Protein AF-0000000070405122 (afdb_homodimer)

Secondary structure (DSSP, 8-state):
---------HHHHHHHHHHHHHHHHHT-TTSTTTTTS----HHHHHHHHHHHHHHHHHHHHHT---SSHHHHHHHHHHHHHHHHHHHHHHH-SSHHHHHHHHHHHHHHHHHHHHHHHHHHHTGGG-/---------HHHHHHHHHHHHHHHHHT-TTSTTTTTS----HHHHHHHHHHHHHHHHHHHHHT---SSHHHHHHHHHHHHHHHHHHHHHHH-SSHHHHHHHHHHHHHHHHHHHHHHHHHHHTGGG-

Radius of gyration: 17.69 Å; Cα contacts (8 Å, |Δi|>4): 313; chains: 2; bounding box: 46×42×41 Å

Organism: Crassostrea virginica (NCBI:txid6565)

Foldseek 3Di:
DLPLPDDDFPLLVVLLVVLVVLVCVCLPPPHPLNVVDDDDDDVVSSVVSSVLLSVLVSCCVPPQPDDDLVSLLVVLVVVLVVVCVVCVVVQDDDDVSVVSSVVVSVSSSVSSSSSNVSCVVCVVRD/DLPLPDDDFPLLVVLLVVLVVLVCVCLPPPHPLNVVDDDDDDVVSSVVSSVLLSVLVSCCVPPQPDDDLVSLLVVLVVVLVVVCVVCVVVQDDDPVSVVSSVVVSVSSSVSSSSSNVSCVVCVVRD

Solvent-accessible surface area (backbone atoms only — not comparable to full-atom values): 13044 Å² total; per-residue (Å²): 126,88,73,87,78,80,75,90,31,57,20,50,53,51,17,29,51,52,33,48,50,52,49,52,59,51,51,25,78,83,28,94,54,9,74,70,46,70,68,68,32,65,71,38,34,53,55,18,35,50,50,35,43,53,50,51,48,51,41,37,76,73,41,45,75,68,88,49,70,66,46,32,47,51,51,16,48,50,54,22,50,42,41,40,26,73,47,33,18,60,56,30,82,49,70,70,41,36,54,54,49,49,53,54,32,50,51,49,22,51,35,44,27,50,27,48,47,32,40,60,74,33,35,88,64,91,129,89,74,85,79,79,75,91,32,56,20,50,53,51,16,30,51,51,34,48,50,54,48,51,59,51,52,25,80,83,29,93,54,10,74,71,45,70,66,69,32,65,71,38,35,54,54,18,34,48,50,34,44,53,49,51,48,52,40,37,76,74,40,45,74,67,88,50,70,67,46,30,46,51,51,16,47,51,52,21,49,43,41,39,26,72,47,33,18,59,57,31,82,49,72,68,39,37,54,53,47,49,54,53,34,49,51,48,20,52,36,43,28,50,27,48,47,32,40,59,74,34,35,87,62,89

Sequence (252 aa):
MAELRIQFSLSMIIAGILAEVVSVFWYNNHSPWGRRSGDRYMLAAIVCDAGLVVGVKFIMDNFWSISRWEDAFVLALTLAAIYGCLEGPHMVHDSRSFSWFFFHTVHKFLVVFVIAMALVYFSYLGMAELRIQFSLSMIIAGILAEVVSVFWYNNHSPWGRRSGDRYMLAAIVCDAGLVVGVKFIMDNFWSISRWEDAFVLALTLAAIYGCLEGPHMVHDSRSFSWFFFHTVHKFLVVFVIAMALVYFSYLG

pLDDT: mean 89.61, std 12.33, range [44.16, 98.75]

Structure (mmCIF, N/CA/C/O backbone):
data_AF-0000000070405122-model_v1
#
loop_
_entity.id
_entity.type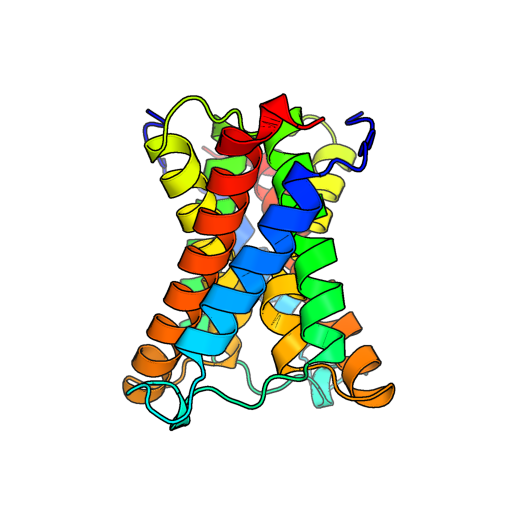
_entity.pdbx_description
1 polymer 'Uncharacterized protein LOC111121510'
#
loop_
_atom_site.group_PDB
_atom_site.id
_atom_site.type_symbol
_atom_site.label_atom_id
_atom_site.label_alt_id
_atom_site.label_comp_id
_atom_site.label_asym_id
_atom_site.label_entity_id
_atom_site.label_seq_id
_atom_site.pdbx_PDB_ins_code
_atom_site.Cartn_x
_atom_site.Cartn_y
_atom_site.Cartn_z
_atom_site.occupancy
_atom_site.B_iso_or_equiv
_atom_site.auth_seq_id
_atom_site.auth_comp_id
_atom_site.auth_asym_id
_atom_site.auth_atom_id
_atom_site.pdbx_PDB_model_num
ATOM 1 N N . MET A 1 1 ? -5.742 21.656 -2.738 1 44.56 1 MET A N 1
ATOM 2 C CA . MET A 1 1 ? -5.211 20.641 -3.643 1 44.56 1 MET A CA 1
ATOM 3 C C . MET A 1 1 ? -3.721 20.422 -3.396 1 44.56 1 MET A C 1
ATOM 5 O O . MET A 1 1 ? -2.98 21.375 -3.15 1 44.56 1 MET A O 1
ATOM 9 N N . ALA A 1 2 ? -3.408 19.219 -2.984 1 52.72 2 ALA A N 1
ATOM 10 C CA . ALA A 1 2 ? -1.999 18.938 -2.727 1 52.72 2 ALA A CA 1
ATOM 11 C C . ALA A 1 2 ? -1.156 19.172 -3.979 1 52.72 2 ALA A C 1
ATOM 13 O O . ALA A 1 2 ? -1.506 18.703 -5.062 1 52.72 2 ALA A O 1
ATOM 14 N N . GLU A 1 3 ? -0.527 20.297 -4.09 1 54.81 3 GLU A N 1
ATOM 15 C CA . GLU A 1 3 ? 0.394 20.547 -5.195 1 54.81 3 GLU A CA 1
ATOM 16 C C . GLU A 1 3 ? 1.561 19.562 -5.176 1 54.81 3 GLU A C 1
ATOM 18 O O . GLU A 1 3 ? 2.154 19.312 -4.125 1 54.81 3 GLU A O 1
ATOM 23 N N . LEU A 1 4 ? 1.554 18.609 -6.129 1 57.91 4 LEU A N 1
ATOM 24 C CA . LEU A 1 4 ? 2.668 17.688 -6.312 1 57.91 4 LEU A CA 1
ATOM 25 C C . LEU A 1 4 ? 3.957 18.453 -6.617 1 57.91 4 LEU A C 1
ATOM 27 O O . LEU A 1 4 ? 4.309 18.641 -7.781 1 57.91 4 LEU A O 1
ATOM 31 N N . ARG A 1 5 ? 4.477 19.297 -5.785 1 62.19 5 ARG A N 1
ATOM 32 C CA . ARG A 1 5 ? 5.789 19.906 -5.98 1 62.19 5 ARG A CA 1
ATOM 33 C C . ARG A 1 5 ? 6.898 18.984 -5.469 1 62.19 5 ARG A C 1
ATOM 35 O O . ARG A 1 5 ? 7.25 19.031 -4.289 1 62.19 5 ARG A O 1
ATOM 42 N N . ILE A 1 6 ? 7.168 17.938 -6.348 1 65.06 6 ILE A N 1
ATOM 43 C CA . ILE A 1 6 ? 8.25 17.047 -5.957 1 65.06 6 ILE A CA 1
ATOM 44 C C . ILE A 1 6 ? 9.586 17.594 -6.461 1 65.06 6 ILE A C 1
ATOM 46 O O . ILE A 1 6 ? 9.805 17.703 -7.668 1 65.06 6 ILE A O 1
ATOM 50 N N . GLN A 1 7 ? 10.297 18.188 -5.57 1 74.94 7 GLN A N 1
ATOM 51 C CA . GLN A 1 7 ? 11.664 18.594 -5.887 1 74.94 7 GLN A CA 1
ATOM 52 C C . GLN A 1 7 ? 12.641 17.438 -5.695 1 74.94 7 GLN A C 1
ATOM 54 O O . GLN A 1 7 ? 12.719 16.859 -4.609 1 74.94 7 GLN A O 1
ATOM 59 N N . PHE A 1 8 ? 13.211 17.047 -6.832 1 83.31 8 PHE A N 1
ATOM 60 C CA . PHE A 1 8 ? 14.211 15.984 -6.777 1 83.31 8 PHE A CA 1
ATOM 61 C C . PHE A 1 8 ? 15.438 16.438 -5.992 1 83.31 8 PHE A C 1
ATOM 63 O O . PHE A 1 8 ? 15.93 17.547 -6.18 1 83.31 8 PHE A O 1
ATOM 70 N N . SER A 1 9 ? 15.695 15.703 -4.934 1 90.25 9 SER A N 1
ATOM 71 C CA . SER A 1 9 ? 16.812 16.016 -4.055 1 90.25 9 SER A CA 1
ATOM 72 C C . SER A 1 9 ? 17.75 14.82 -3.902 1 90.25 9 SER A C 1
ATOM 74 O O . SER A 1 9 ? 17.391 13.695 -4.254 1 90.25 9 SER A O 1
ATOM 76 N N . LEU A 1 10 ? 18.906 15.07 -3.492 1 92.88 10 LEU A N 1
ATOM 77 C CA . LEU A 1 10 ? 19.891 14.023 -3.232 1 92.88 10 LEU A CA 1
ATOM 78 C C . LEU A 1 10 ? 19.359 13.039 -2.186 1 92.88 10 LEU A C 1
ATOM 80 O O . LEU A 1 10 ? 19.672 11.844 -2.242 1 92.88 10 LEU A O 1
ATOM 84 N N . SER A 1 11 ? 18.562 13.547 -1.265 1 94.5 11 SER A N 1
ATOM 85 C CA . SER A 1 11 ? 17.984 12.68 -0.243 1 94.5 11 SER A CA 1
ATOM 86 C C . SER A 1 11 ? 17.109 11.602 -0.866 1 94.5 11 SER A C 1
ATOM 88 O O . SER A 1 11 ? 17.078 10.461 -0.389 1 94.5 11 SER A O 1
ATOM 90 N N . MET A 1 12 ? 16.5 11.93 -1.945 1 96.31 12 MET A N 1
ATOM 91 C CA . MET A 1 12 ? 15.633 10.969 -2.627 1 96.31 12 MET A CA 1
ATOM 92 C C . MET A 1 12 ? 16.453 9.875 -3.295 1 96.31 12 MET A C 1
ATOM 94 O O . MET A 1 12 ? 16.062 8.703 -3.277 1 96.31 12 MET A O 1
ATOM 98 N N . ILE A 1 13 ? 17.562 10.266 -3.857 1 96.38 13 ILE A N 1
ATOM 99 C CA . ILE A 1 13 ? 18.453 9.297 -4.492 1 96.38 13 ILE A CA 1
ATOM 100 C C . ILE A 1 13 ? 19 8.328 -3.443 1 96.38 13 ILE A C 1
ATOM 102 O O . ILE A 1 13 ? 18.969 7.113 -3.633 1 96.38 13 ILE A O 1
ATOM 106 N N . ILE A 1 14 ? 19.422 8.867 -2.359 1 97.31 14 ILE A N 1
ATOM 107 C CA . ILE A 1 14 ? 19.969 8.047 -1.28 1 97.31 14 ILE A CA 1
ATOM 108 C C . ILE A 1 14 ? 18.891 7.098 -0.757 1 97.31 14 ILE A C 1
ATOM 110 O O . ILE A 1 14 ? 19.156 5.918 -0.529 1 97.31 14 ILE A O 1
ATOM 114 N N . ALA A 1 15 ? 17.719 7.637 -0.581 1 97.94 15 ALA A N 1
ATOM 115 C CA . ALA A 1 15 ? 16.609 6.809 -0.116 1 97.94 15 ALA A CA 1
ATOM 116 C C . ALA A 1 15 ? 16.375 5.629 -1.057 1 97.94 15 ALA A C 1
ATOM 118 O O . ALA A 1 15 ? 16.172 4.5 -0.607 1 97.94 15 ALA A O 1
ATOM 119 N N . GLY A 1 16 ? 16.391 5.902 -2.357 1 97.62 16 GLY A N 1
ATOM 120 C CA . GLY A 1 16 ? 16.203 4.84 -3.332 1 97.62 16 GLY A CA 1
ATOM 121 C C . GLY A 1 16 ? 17.312 3.793 -3.279 1 97.62 16 GLY A C 1
ATOM 122 O O . GLY A 1 16 ? 17.031 2.594 -3.367 1 97.62 16 GLY A O 1
ATOM 123 N N . ILE A 1 17 ? 18.516 4.215 -3.129 1 97.38 17 ILE A N 1
ATOM 124 C CA . ILE A 1 17 ? 19.656 3.309 -3.045 1 97.38 17 ILE A CA 1
ATOM 125 C C . ILE A 1 17 ? 19.531 2.438 -1.796 1 97.38 17 ILE A C 1
ATOM 127 O O . ILE A 1 17 ? 19.703 1.219 -1.862 1 97.38 17 ILE A O 1
ATOM 131 N N . LEU A 1 18 ? 19.25 3.027 -0.665 1 97.88 18 LEU A N 1
ATOM 132 C CA . LEU A 1 18 ? 19.125 2.279 0.583 1 97.88 18 LEU A CA 1
ATOM 133 C C . LEU A 1 18 ? 17.984 1.272 0.506 1 97.88 18 LEU A C 1
ATOM 135 O O . LEU A 1 18 ? 18.094 0.165 1.037 1 97.88 18 LEU A O 1
ATOM 139 N N . ALA A 1 19 ? 16.875 1.717 -0.123 1 97.56 19 ALA A N 1
ATOM 140 C CA . ALA A 1 19 ? 15.773 0.784 -0.324 1 97.56 19 ALA A CA 1
ATOM 141 C C . ALA A 1 19 ? 16.234 -0.454 -1.089 1 97.56 19 ALA A C 1
ATOM 143 O O . ALA A 1 19 ? 15.875 -1.58 -0.728 1 97.56 19 ALA A O 1
ATOM 144 N N . GLU A 1 20 ? 17.016 -0.251 -2.096 1 96.12 20 GLU A N 1
ATOM 145 C CA . GLU A 1 20 ? 17.516 -1.367 -2.898 1 96.12 20 GLU A CA 1
ATOM 146 C C . GLU A 1 20 ? 18.5 -2.225 -2.105 1 96.12 20 GLU A C 1
ATOM 148 O O . GLU A 1 20 ? 18.484 -3.451 -2.223 1 96.12 20 GLU A O 1
ATOM 153 N N . VAL A 1 21 ? 19.312 -1.597 -1.366 1 94.56 21 VAL A N 1
ATOM 154 C CA . VAL A 1 21 ? 20.266 -2.326 -0.532 1 94.56 21 VAL A CA 1
ATOM 155 C C . VAL A 1 21 ? 19.5 -3.248 0.423 1 94.56 21 VAL A C 1
ATOM 157 O O . VAL A 1 21 ? 19.844 -4.426 0.562 1 94.56 21 VAL A O 1
ATOM 160 N N . VAL A 1 22 ? 18.453 -2.713 1.113 1 94.38 22 VAL A N 1
ATOM 161 C CA . VAL A 1 22 ? 17.641 -3.52 2.012 1 94.38 22 VAL A CA 1
ATOM 162 C C . VAL A 1 22 ? 17.078 -4.719 1.257 1 94.38 22 VAL A C 1
ATOM 164 O O . VAL A 1 22 ? 17.094 -5.848 1.76 1 94.38 22 VAL A O 1
ATOM 167 N N . SER A 1 23 ? 16.594 -4.523 0.027 1 93.5 23 SER A N 1
ATOM 168 C CA . SER A 1 23 ? 15.969 -5.578 -0.759 1 93.5 23 SER A CA 1
ATOM 169 C C . SER A 1 23 ? 16.984 -6.621 -1.202 1 93.5 23 SER A C 1
ATOM 171 O O . SER A 1 23 ? 16.703 -7.82 -1.184 1 93.5 23 SER A O 1
ATOM 173 N N . VAL A 1 24 ? 18.156 -6.176 -1.577 1 89.38 24 VAL A N 1
ATOM 174 C CA . VAL A 1 24 ? 19.203 -7.094 -2.002 1 89.38 24 VAL A CA 1
ATOM 175 C C . VAL A 1 24 ? 19.625 -7.977 -0.829 1 89.38 24 VAL A C 1
ATOM 177 O O . VAL A 1 24 ? 19.797 -9.188 -0.982 1 89.38 24 VAL A O 1
ATOM 180 N N . PHE A 1 25 ? 19.703 -7.379 0.306 1 89.12 25 PHE A N 1
ATOM 181 C CA . PHE A 1 25 ? 20.078 -8.156 1.478 1 89.12 25 PHE A CA 1
ATOM 182 C C . PHE A 1 25 ? 18.969 -9.117 1.882 1 89.12 25 PHE A C 1
ATOM 184 O O . PHE A 1 25 ? 19.234 -10.234 2.32 1 89.12 25 PHE A O 1
ATOM 191 N N . TRP A 1 26 ? 17.766 -8.656 1.716 1 88.75 26 TRP A N 1
ATOM 192 C CA . TRP A 1 26 ? 16.625 -9.477 2.104 1 88.75 26 TRP A CA 1
ATOM 193 C C . TRP A 1 26 ? 16.484 -10.695 1.196 1 88.75 26 TRP A C 1
ATOM 195 O O . TRP A 1 26 ? 16.234 -11.805 1.67 1 88.75 26 TRP A O 1
ATOM 205 N N . TYR A 1 27 ? 16.672 -10.531 -0.075 1 84.88 27 TYR A N 1
ATOM 206 C CA . TYR A 1 27 ? 16.406 -11.586 -1.047 1 84.88 27 TYR A CA 1
ATOM 207 C C . TYR A 1 27 ? 17.688 -12.281 -1.469 1 84.88 27 TYR A C 1
ATOM 209 O O . TYR A 1 27 ? 17.703 -13.039 -2.441 1 84.88 27 TYR A O 1
ATOM 217 N N . ASN A 1 28 ? 18.641 -12.109 -0.723 1 80.12 28 ASN A N 1
ATOM 218 C CA . ASN A 1 28 ? 19.891 -12.789 -1.013 1 80.12 28 ASN A CA 1
ATOM 219 C C . ASN A 1 28 ? 19.797 -14.281 -0.715 1 80.12 28 ASN A C 1
ATOM 221 O O . ASN A 1 28 ? 19.031 -14.703 0.15 1 80.12 28 ASN A O 1
ATOM 225 N N . ASN A 1 29 ? 20.438 -15.023 -1.531 1 73.88 29 ASN A N 1
ATOM 226 C CA . ASN A 1 29 ? 20.406 -16.484 -1.451 1 73.88 29 ASN A CA 1
ATOM 227 C C . ASN A 1 29 ? 20.859 -16.969 -0.077 1 73.88 29 ASN A C 1
ATOM 229 O O . ASN A 1 29 ? 20.562 -18.109 0.304 1 73.88 29 ASN A O 1
ATOM 233 N N . HIS A 1 30 ? 21.469 -16.234 0.58 1 71.88 30 HIS A N 1
ATOM 234 C CA . HIS A 1 30 ? 21.984 -16.672 1.87 1 71.88 30 HIS A CA 1
ATOM 235 C C . HIS A 1 30 ? 21.031 -16.297 3.002 1 71.88 30 HIS A C 1
ATOM 237 O O . HIS A 1 30 ? 21.234 -16.703 4.148 1 71.88 30 HIS A O 1
ATOM 243 N N . SER A 1 31 ? 20.047 -15.648 2.566 1 67.31 31 SER A N 1
ATOM 244 C CA . SER A 1 31 ? 19.078 -15.297 3.604 1 67.31 31 SER A CA 1
ATOM 245 C C . SER A 1 31 ? 18.078 -16.422 3.836 1 67.31 31 SER A C 1
ATOM 247 O O . SER A 1 31 ? 17.719 -17.141 2.902 1 67.31 31 SER A O 1
ATOM 249 N N . PRO A 1 32 ? 17.766 -16.641 5.086 1 66.12 32 PRO A N 1
ATOM 250 C CA . PRO A 1 32 ? 16.812 -17.719 5.371 1 66.12 32 PRO A CA 1
ATOM 251 C C . PRO A 1 32 ? 15.5 -17.562 4.598 1 66.12 32 PRO A C 1
ATOM 253 O O . PRO A 1 32 ? 14.789 -18.547 4.371 1 66.12 32 PRO A O 1
ATOM 256 N N . TRP A 1 33 ? 15.211 -16.359 4.223 1 62.09 33 TRP A N 1
ATOM 257 C CA . TRP A 1 33 ? 13.938 -16.094 3.549 1 62.09 33 TRP A CA 1
ATOM 258 C C . TRP A 1 33 ? 14.148 -15.922 2.047 1 62.09 33 TRP A C 1
ATOM 260 O O . TRP A 1 33 ? 13.18 -15.852 1.284 1 62.09 33 TRP A O 1
ATOM 270 N N . GLY A 1 34 ? 15.438 -15.719 1.68 1 57.91 34 GLY A N 1
ATOM 271 C CA . GLY A 1 34 ? 15.781 -15.375 0.308 1 57.91 34 GLY A CA 1
ATOM 272 C C . GLY A 1 34 ? 15.289 -16.391 -0.702 1 57.91 34 GLY A C 1
ATOM 273 O O . GLY A 1 34 ? 14.852 -16.031 -1.794 1 57.91 34 GLY A O 1
ATOM 274 N N . ARG A 1 35 ? 15.414 -17.547 -0.303 1 56.91 35 ARG A N 1
ATOM 275 C CA . ARG A 1 35 ? 15.086 -18.594 -1.256 1 56.91 35 ARG A CA 1
ATOM 276 C C . ARG A 1 35 ? 13.578 -18.688 -1.477 1 56.91 35 ARG A C 1
ATOM 278 O O . ARG A 1 35 ? 13.125 -19.266 -2.471 1 56.91 35 ARG A O 1
ATOM 285 N N .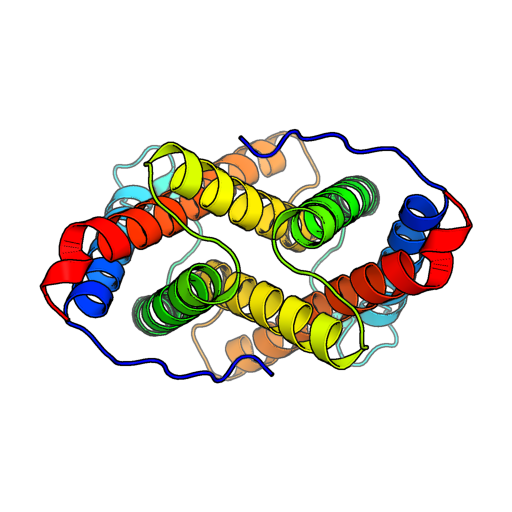 ARG A 1 36 ? 13.023 -18.109 -0.54 1 55.94 36 ARG A N 1
ATOM 286 C CA . ARG A 1 36 ? 11.578 -18.297 -0.588 1 55.94 36 ARG A CA 1
ATOM 287 C C . ARG A 1 36 ? 10.891 -17.078 -1.194 1 55.94 36 ARG A C 1
ATOM 289 O O . ARG A 1 36 ? 9.695 -17.141 -1.518 1 55.94 36 ARG A O 1
ATOM 296 N N . SER A 1 37 ? 11.805 -16.094 -1.198 1 57.97 37 SER A N 1
ATOM 297 C CA . SER A 1 37 ? 11.211 -14.867 -1.732 1 57.97 37 SER A CA 1
ATOM 298 C C . SER A 1 37 ? 11.266 -14.852 -3.256 1 57.97 37 SER A C 1
ATOM 300 O O . SER A 1 37 ? 12.172 -15.422 -3.861 1 57.97 37 SER A O 1
ATOM 302 N N . GLY A 1 38 ? 10.148 -14.984 -3.857 1 62.81 38 GLY A N 1
ATOM 303 C CA . GLY A 1 38 ? 9.875 -14.945 -5.285 1 62.81 38 GLY A CA 1
ATOM 304 C C . GLY A 1 38 ? 10.906 -14.148 -6.066 1 62.81 38 GLY A C 1
ATOM 305 O O . GLY A 1 38 ? 11.844 -13.602 -5.488 1 62.81 38 GLY A O 1
ATOM 306 N N . ASP A 1 39 ? 10.867 -14.188 -7.328 1 78.38 39 ASP A N 1
ATOM 307 C CA . ASP A 1 39 ? 11.742 -13.469 -8.258 1 78.38 39 ASP A CA 1
ATOM 308 C C . ASP A 1 39 ? 11.539 -11.961 -8.148 1 78.38 39 ASP A C 1
ATOM 310 O O . ASP A 1 39 ? 10.445 -11.5 -7.828 1 78.38 39 ASP A O 1
ATOM 314 N N . ARG A 1 40 ? 12.609 -11.312 -8.062 1 85.88 40 ARG A N 1
ATOM 315 C CA . ARG A 1 40 ? 12.625 -9.852 -8.117 1 85.88 40 ARG A CA 1
ATOM 316 C C . ARG A 1 40 ? 13.375 -9.352 -9.344 1 85.88 40 ARG A C 1
ATOM 318 O O . ARG A 1 40 ? 14.562 -9.633 -9.508 1 85.88 40 ARG A O 1
ATOM 325 N N . TYR A 1 41 ? 12.75 -8.555 -10.148 1 89.5 41 TYR A N 1
ATOM 326 C CA . TYR A 1 41 ? 13.328 -8.07 -11.391 1 89.5 41 TYR A CA 1
ATOM 327 C C . TYR A 1 41 ? 13.992 -6.711 -11.195 1 89.5 41 TYR A C 1
ATOM 329 O O . TYR A 1 41 ? 13.328 -5.742 -10.812 1 89.5 41 TYR A O 1
ATOM 337 N N . MET A 1 42 ? 15.164 -6.641 -11.57 1 89.75 42 MET A N 1
ATOM 338 C CA . MET A 1 42 ? 16.016 -5.523 -11.18 1 89.75 42 MET A CA 1
ATOM 339 C C . MET A 1 42 ? 15.508 -4.215 -11.781 1 89.75 42 MET A C 1
ATOM 341 O O . MET A 1 42 ? 15.414 -3.203 -11.078 1 89.75 42 MET A O 1
ATOM 345 N N . LEU A 1 43 ? 15.195 -4.148 -13.047 1 91.81 43 LEU A N 1
ATOM 346 C CA . LEU A 1 43 ? 14.734 -2.914 -13.672 1 91.81 43 LEU A CA 1
ATOM 347 C C . LEU A 1 43 ? 13.43 -2.438 -13.047 1 91.81 43 LEU A C 1
ATOM 349 O O . LEU A 1 43 ? 13.281 -1.253 -12.742 1 91.81 43 LEU A O 1
ATOM 353 N N . ALA A 1 44 ? 12.523 -3.355 -12.875 1 94.5 44 ALA A N 1
ATOM 354 C CA . ALA A 1 44 ? 11.266 -3.02 -12.211 1 94.5 44 ALA A CA 1
ATOM 355 C C . ALA A 1 44 ? 11.508 -2.535 -10.789 1 94.5 44 ALA A C 1
ATOM 357 O O . ALA A 1 44 ? 10.844 -1.613 -10.312 1 94.5 44 ALA A O 1
ATOM 358 N N . ALA A 1 45 ? 12.469 -3.109 -10.133 1 95.62 45 ALA A N 1
ATOM 359 C CA . ALA A 1 45 ? 12.789 -2.738 -8.758 1 95.62 45 ALA A CA 1
ATOM 360 C C . ALA A 1 45 ? 13.281 -1.293 -8.688 1 95.62 45 ALA A C 1
ATOM 362 O O . ALA A 1 45 ? 12.836 -0.528 -7.824 1 95.62 45 ALA A O 1
ATOM 363 N N . ILE A 1 46 ? 14.094 -0.904 -9.594 1 95.12 46 ILE A N 1
ATOM 364 C CA . ILE A 1 46 ? 14.656 0.443 -9.594 1 95.12 46 ILE A CA 1
ATOM 365 C C . ILE A 1 46 ? 13.547 1.464 -9.836 1 95.12 46 ILE A C 1
ATOM 367 O O . ILE A 1 46 ? 13.445 2.461 -9.117 1 95.12 46 ILE A O 1
ATOM 371 N N . VAL A 1 47 ? 12.742 1.227 -10.797 1 96.12 47 VAL A N 1
ATOM 372 C CA . VAL A 1 47 ? 11.648 2.133 -11.133 1 96.12 47 VAL A CA 1
ATOM 373 C C . VAL A 1 47 ? 10.672 2.215 -9.969 1 96.12 47 VAL A C 1
ATOM 375 O O . VAL A 1 47 ? 10.219 3.301 -9.602 1 96.12 47 VAL A O 1
ATOM 378 N N . CYS A 1 48 ? 10.383 1.076 -9.383 1 97.69 48 CYS A N 1
ATOM 379 C CA . CYS A 1 48 ? 9.438 1.021 -8.273 1 97.69 48 CYS A CA 1
ATOM 380 C C . CYS A 1 48 ? 10.016 1.706 -7.035 1 97.69 48 CYS A C 1
ATOM 382 O O . CYS A 1 48 ? 9.281 2.369 -6.293 1 97.69 48 CYS A O 1
ATOM 384 N N . ASP A 1 49 ? 11.281 1.553 -6.793 1 97.88 49 ASP A N 1
ATOM 385 C CA . ASP A 1 49 ? 11.898 2.248 -5.672 1 97.88 49 ASP A CA 1
ATOM 386 C C . ASP A 1 49 ? 11.812 3.762 -5.848 1 97.88 49 ASP A C 1
ATOM 388 O O . ASP A 1 49 ? 11.531 4.488 -4.891 1 97.88 49 ASP A O 1
ATOM 392 N N . ALA A 1 50 ? 12.141 4.156 -7.074 1 96.88 50 ALA A N 1
ATOM 393 C CA . ALA A 1 50 ? 12.016 5.586 -7.359 1 96.88 50 ALA A CA 1
ATOM 394 C C . ALA A 1 50 ? 10.586 6.066 -7.109 1 96.88 50 ALA A C 1
ATOM 396 O O . ALA A 1 50 ? 10.383 7.102 -6.473 1 96.88 50 ALA A O 1
ATOM 397 N N . GLY A 1 51 ? 9.633 5.316 -7.66 1 97.56 51 GLY A N 1
ATOM 398 C CA . GLY A 1 51 ? 8.242 5.66 -7.43 1 97.56 51 GLY A CA 1
ATOM 399 C C . GLY A 1 51 ? 7.859 5.66 -5.961 1 97.56 51 GLY A C 1
ATOM 400 O O . GLY A 1 51 ? 7.102 6.523 -5.512 1 97.56 51 GLY A O 1
ATOM 401 N N . LEU A 1 52 ? 8.352 4.707 -5.242 1 98.38 52 LEU A N 1
ATOM 402 C CA . LEU A 1 52 ? 8.062 4.598 -3.816 1 98.38 52 LEU A CA 1
ATOM 403 C C . LEU A 1 52 ? 8.617 5.801 -3.059 1 98.38 52 LEU A C 1
ATOM 405 O O . LEU A 1 52 ? 7.941 6.352 -2.186 1 98.38 52 LEU A O 1
ATOM 409 N N . VAL A 1 53 ? 9.812 6.188 -3.354 1 98 53 VAL A N 1
ATOM 410 C CA . VAL A 1 53 ? 10.438 7.336 -2.707 1 98 53 VAL A CA 1
ATOM 411 C C . VAL A 1 53 ? 9.602 8.594 -2.963 1 98 53 VAL A C 1
ATOM 413 O O . VAL A 1 53 ? 9.336 9.367 -2.043 1 98 53 VAL A O 1
ATOM 416 N N . VAL A 1 54 ? 9.18 8.766 -4.188 1 96.81 54 VAL A N 1
ATOM 417 C CA . VAL A 1 54 ? 8.352 9.914 -4.543 1 96.81 54 VAL A CA 1
ATOM 418 C C . VAL A 1 54 ? 7.039 9.867 -3.768 1 96.81 54 VAL A C 1
ATOM 420 O O . VAL A 1 54 ? 6.586 10.883 -3.238 1 96.81 54 VAL A O 1
ATOM 423 N N . GLY A 1 55 ? 6.426 8.695 -3.76 1 97.06 55 GLY A N 1
ATOM 424 C CA . GLY A 1 55 ? 5.172 8.539 -3.039 1 97.06 55 GLY A CA 1
ATOM 425 C C . GLY A 1 55 ? 5.297 8.828 -1.556 1 97.06 55 GLY A C 1
ATOM 426 O O . GLY A 1 55 ? 4.461 9.531 -0.985 1 97.06 55 GLY A O 1
ATOM 427 N N . VAL A 1 56 ? 6.297 8.289 -0.921 1 97.25 56 VAL A N 1
ATOM 428 C CA . VAL A 1 56 ? 6.504 8.484 0.51 1 97.25 56 VAL A CA 1
ATOM 429 C C . VAL A 1 56 ? 6.805 9.961 0.793 1 97.25 56 VAL A C 1
ATOM 431 O O . VAL A 1 56 ? 6.281 10.531 1.751 1 97.25 56 VAL A O 1
ATOM 434 N N . LYS A 1 57 ? 7.594 10.547 0.019 1 95.75 57 LYS A N 1
ATOM 435 C CA . LYS A 1 57 ? 7.883 11.969 0.201 1 95.75 57 L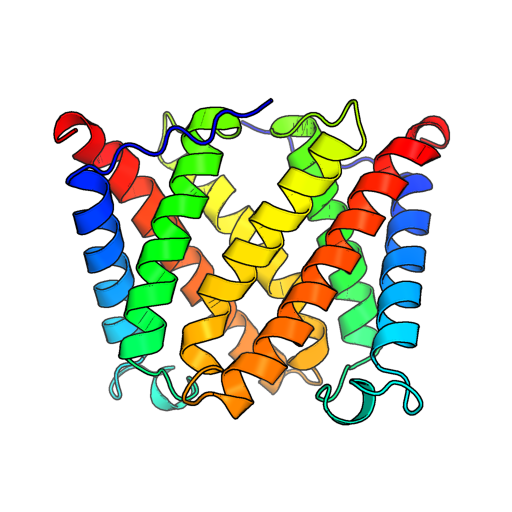YS A CA 1
ATOM 436 C C . LYS A 1 57 ? 6.617 12.812 0.062 1 95.75 57 LYS A C 1
ATOM 438 O O . LYS A 1 57 ? 6.41 13.758 0.825 1 95.75 57 LYS A O 1
ATOM 443 N N . PHE A 1 58 ? 5.863 12.492 -0.929 1 94.56 58 PHE A N 1
ATOM 444 C CA . PHE A 1 58 ? 4.598 13.188 -1.133 1 94.56 58 PHE A CA 1
ATOM 445 C C . PHE A 1 58 ? 3.732 13.117 0.119 1 94.56 58 PHE A C 1
ATOM 447 O O . PHE A 1 58 ? 3.178 14.125 0.557 1 94.56 58 PHE A O 1
ATOM 454 N N . ILE A 1 59 ? 3.639 11.914 0.697 1 95.31 59 ILE A N 1
ATOM 455 C CA . ILE A 1 59 ? 2.85 11.719 1.909 1 95.31 59 ILE A CA 1
ATOM 456 C C . ILE A 1 59 ? 3.451 12.539 3.051 1 95.31 59 ILE A C 1
ATOM 458 O O . ILE A 1 59 ? 2.732 13.234 3.77 1 95.31 59 ILE A O 1
ATOM 462 N N . MET A 1 60 ? 4.719 12.5 3.182 1 94.12 60 MET A N 1
ATOM 463 C CA . MET A 1 60 ? 5.41 13.156 4.285 1 94.12 60 MET A CA 1
ATOM 464 C C . MET A 1 60 ? 5.289 14.672 4.172 1 94.12 60 MET A C 1
ATOM 466 O O . MET A 1 60 ? 5.105 15.367 5.176 1 94.12 60 MET A O 1
ATOM 470 N N . ASP A 1 61 ? 5.344 15.219 3.057 1 92 61 ASP A N 1
ATOM 471 C CA . ASP A 1 61 ? 5.332 16.656 2.848 1 92 61 ASP A CA 1
ATOM 472 C C . ASP A 1 61 ? 3.926 17.234 3.037 1 92 61 ASP A C 1
ATOM 474 O O . ASP A 1 61 ? 3.766 18.375 3.449 1 92 61 ASP A O 1
ATOM 478 N N . ASN A 1 62 ? 2.947 16.406 2.783 1 92.25 62 ASN A N 1
ATOM 479 C CA . ASN A 1 62 ? 1.615 17 2.705 1 92.25 62 ASN A CA 1
ATOM 480 C C . ASN A 1 62 ? 0.713 16.5 3.83 1 92.25 62 ASN A C 1
ATOM 482 O O . ASN A 1 62 ? -0.206 17.203 4.254 1 92.25 62 ASN A O 1
ATOM 486 N N . PHE A 1 63 ? 0.994 15.273 4.281 1 90.62 63 PHE A N 1
ATOM 487 C CA . PHE A 1 63 ? -0.051 14.688 5.109 1 90.62 63 PHE A CA 1
ATOM 488 C C . PHE A 1 63 ? 0.533 14.125 6.398 1 90.62 63 PHE A C 1
ATOM 490 O O . PHE A 1 63 ? -0.147 14.078 7.426 1 90.62 63 PHE A O 1
ATOM 497 N N . TRP A 1 64 ? 1.732 13.594 6.324 1 92.69 64 TRP A N 1
ATOM 498 C CA . TRP A 1 64 ? 2.326 12.867 7.445 1 92.69 64 TRP A CA 1
ATOM 499 C C . TRP A 1 64 ? 3.668 13.477 7.836 1 92.69 64 TRP A C 1
ATOM 501 O O . TRP A 1 64 ? 4.715 13.055 7.34 1 92.69 64 TRP A O 1
ATOM 511 N N . SER A 1 65 ? 3.66 14.344 8.836 1 90.62 65 SER A N 1
ATOM 512 C CA . SER A 1 65 ? 4.898 14.984 9.266 1 90.62 65 SER A CA 1
ATOM 513 C C . SER A 1 65 ? 5.734 14.055 10.141 1 90.62 65 SER A C 1
ATOM 515 O O . SER A 1 65 ? 5.211 13.422 11.055 1 90.62 65 SER A O 1
ATOM 517 N N . ILE A 1 66 ? 6.961 13.992 9.797 1 92.44 66 ILE A N 1
ATOM 518 C CA . ILE A 1 66 ? 7.867 13.141 10.547 1 92.44 66 ILE A CA 1
ATOM 519 C C . ILE A 1 66 ? 8.875 14 11.312 1 92.44 66 ILE A C 1
ATOM 521 O O . ILE A 1 66 ? 9.656 14.734 10.703 1 92.44 66 ILE A O 1
ATOM 525 N N . SER A 1 67 ? 8.812 13.992 12.672 1 88.62 67 SER A N 1
ATOM 526 C CA . SER A 1 67 ? 9.758 14.711 13.523 1 88.62 67 SER A CA 1
ATOM 527 C C . SER A 1 67 ? 10.664 13.742 14.273 1 88.62 67 SER A C 1
ATOM 529 O O . SER A 1 67 ? 11.789 14.094 14.641 1 88.62 67 SER A O 1
ATOM 531 N N . ARG A 1 68 ? 10.141 12.594 14.562 1 94.12 68 ARG A N 1
ATOM 532 C CA . ARG A 1 68 ? 10.875 11.562 15.289 1 94.12 68 ARG A CA 1
ATOM 533 C C . ARG A 1 68 ? 10.828 10.234 14.539 1 94.12 68 ARG A C 1
ATOM 535 O O . ARG A 1 68 ? 10.047 10.07 13.594 1 94.12 68 ARG A O 1
ATOM 542 N N . TRP A 1 69 ? 11.672 9.352 14.914 1 94.19 69 TRP A N 1
ATOM 543 C CA . TRP A 1 69 ? 11.734 8.062 14.242 1 94.19 69 TRP A CA 1
ATOM 544 C C . TRP A 1 69 ? 10.445 7.277 14.445 1 94.19 69 TRP A C 1
ATOM 546 O O . TRP A 1 69 ? 10.062 6.469 13.602 1 94.19 69 TRP A O 1
ATOM 556 N N . GLU A 1 70 ? 9.781 7.457 15.555 1 95.31 70 GLU A N 1
ATOM 557 C CA . GLU A 1 70 ? 8.523 6.781 15.828 1 95.31 70 GLU A CA 1
ATOM 558 C C . GLU A 1 70 ? 7.469 7.121 14.781 1 95.31 70 GLU A C 1
ATOM 560 O O . GLU A 1 70 ? 6.652 6.273 14.414 1 95.31 70 GLU A O 1
ATOM 565 N N . ASP A 1 71 ? 7.512 8.352 14.32 1 95.31 71 ASP A N 1
ATOM 566 C CA . ASP A 1 71 ? 6.566 8.773 13.289 1 95.31 71 ASP A CA 1
ATOM 567 C C . ASP A 1 71 ? 6.809 8.016 11.984 1 95.31 71 ASP A C 1
ATOM 569 O O . ASP A 1 71 ? 5.859 7.613 11.312 1 95.31 71 ASP A O 1
ATOM 573 N N . ALA A 1 72 ? 8.078 7.875 11.695 1 96.94 72 ALA A N 1
ATOM 574 C CA . ALA A 1 72 ? 8.438 7.113 10.5 1 96.94 72 ALA A CA 1
ATOM 575 C C . ALA A 1 72 ? 8.031 5.648 10.641 1 96.94 72 ALA A C 1
ATOM 577 O O . ALA A 1 72 ? 7.586 5.027 9.68 1 96.94 72 ALA A O 1
ATOM 578 N N . PHE A 1 73 ? 8.219 5.172 11.852 1 97.62 73 PHE A N 1
ATOM 579 C CA . PHE A 1 73 ? 7.828 3.795 12.133 1 97.62 73 PHE A CA 1
ATOM 580 C C . PHE A 1 73 ? 6.332 3.598 11.914 1 97.62 73 PHE A C 1
ATOM 582 O O . PHE A 1 73 ? 5.918 2.627 11.281 1 97.62 73 PHE A O 1
ATOM 589 N N . VAL A 1 74 ? 5.512 4.512 12.383 1 96.75 74 VAL A N 1
ATOM 590 C CA . VAL A 1 74 ? 4.062 4.402 12.266 1 96.75 74 VAL A CA 1
ATOM 591 C C . VAL A 1 74 ? 3.65 4.516 10.805 1 96.75 74 VAL A C 1
ATOM 593 O O . VAL A 1 74 ? 2.775 3.781 10.336 1 96.75 74 VAL A O 1
ATOM 596 N N . LEU A 1 75 ? 4.242 5.395 10.102 1 97.06 75 LEU A N 1
ATOM 597 C CA . LEU A 1 75 ? 3.965 5.52 8.68 1 97.06 75 LEU A CA 1
ATOM 598 C C . LEU A 1 75 ? 4.277 4.215 7.949 1 97.06 75 LEU A C 1
ATOM 600 O O . LEU A 1 75 ? 3.438 3.697 7.211 1 97.06 75 LEU A O 1
ATOM 604 N N . ALA A 1 76 ? 5.48 3.676 8.188 1 98.56 76 ALA A N 1
ATOM 605 C CA . ALA A 1 76 ? 5.902 2.445 7.527 1 98.56 76 ALA A CA 1
ATOM 606 C C . ALA A 1 76 ? 4.988 1.28 7.895 1 98.56 76 ALA A C 1
ATOM 608 O O . ALA A 1 76 ? 4.633 0.468 7.039 1 98.56 76 ALA A O 1
ATOM 609 N N . LEU A 1 77 ? 4.648 1.241 9.148 1 98.31 77 LEU A N 1
ATOM 610 C CA . LEU A 1 77 ? 3.766 0.177 9.609 1 98.31 77 LEU A CA 1
ATOM 611 C C . LEU A 1 77 ? 2.396 0.281 8.953 1 98.31 77 LEU A C 1
ATOM 613 O O . LEU A 1 77 ? 1.821 -0.73 8.539 1 98.31 77 LEU A O 1
ATOM 617 N N . THR A 1 78 ? 1.898 1.453 8.914 1 97.75 78 THR A N 1
ATOM 618 C CA . THR A 1 78 ? 0.588 1.686 8.312 1 97.75 78 THR A CA 1
ATOM 619 C C . THR A 1 78 ? 0.592 1.296 6.836 1 97.75 78 THR A C 1
ATOM 621 O O . THR A 1 78 ? -0.294 0.573 6.379 1 97.75 78 THR A O 1
ATOM 624 N N . LEU A 1 79 ? 1.6 1.712 6.086 1 98.5 79 LEU A N 1
ATOM 625 C CA . LEU A 1 79 ? 1.664 1.418 4.66 1 98.5 79 LEU A CA 1
ATOM 626 C C . LEU A 1 79 ? 1.898 -0.07 4.422 1 98.5 79 LEU A C 1
ATOM 628 O O . LEU A 1 79 ? 1.329 -0.651 3.494 1 98.5 79 LEU A O 1
ATOM 632 N N . ALA A 1 80 ? 2.709 -0.665 5.25 1 98.56 80 ALA A N 1
ATOM 633 C CA . ALA A 1 80 ? 2.939 -2.102 5.125 1 98.56 80 ALA A CA 1
ATOM 634 C C . ALA A 1 80 ? 1.669 -2.889 5.438 1 98.56 80 ALA A C 1
ATOM 636 O O . ALA A 1 80 ? 1.38 -3.896 4.785 1 98.56 80 ALA A O 1
ATOM 637 N N . ALA A 1 81 ? 0.966 -2.463 6.484 1 98.25 81 ALA A N 1
ATOM 638 C CA . ALA A 1 81 ? -0.29 -3.125 6.828 1 98.25 81 ALA A CA 1
ATOM 639 C C . ALA A 1 81 ? -1.303 -3.004 5.695 1 98.25 81 ALA A C 1
ATOM 641 O O . ALA A 1 81 ? -1.99 -3.973 5.359 1 98.25 81 ALA A O 1
ATOM 642 N N . ILE A 1 82 ? -1.387 -1.812 5.129 1 98.38 82 ILE A N 1
ATOM 643 C CA . ILE A 1 82 ? -2.289 -1.598 4.004 1 98.38 82 ILE A CA 1
ATOM 644 C C . ILE A 1 82 ? -1.872 -2.484 2.832 1 98.38 82 ILE A C 1
ATOM 646 O O . ILE A 1 82 ? -2.715 -3.131 2.203 1 98.38 82 ILE A O 1
ATOM 650 N N . TYR A 1 83 ? -0.608 -2.549 2.531 1 98.38 83 TYR A N 1
ATOM 651 C CA . TYR A 1 83 ? -0.105 -3.465 1.514 1 98.38 83 TYR A CA 1
ATOM 652 C C . TYR A 1 83 ? -0.532 -4.898 1.81 1 98.38 83 TYR A C 1
ATOM 654 O O . TYR A 1 83 ? -1.003 -5.609 0.919 1 98.38 83 TYR A O 1
ATOM 662 N N . GLY A 1 84 ? -0.318 -5.258 3.051 1 97.88 84 GLY A N 1
ATOM 663 C CA . GLY A 1 84 ? -0.691 -6.602 3.455 1 97.88 84 GLY A CA 1
ATOM 664 C C . GLY A 1 84 ? -2.164 -6.902 3.244 1 97.88 84 GLY A C 1
ATOM 665 O O . GLY A 1 84 ? -2.523 -7.996 2.801 1 97.88 84 GLY A O 1
ATOM 666 N N . CYS A 1 85 ? -2.99 -5.969 3.518 1 98.12 85 CYS A N 1
ATOM 667 C CA . CYS A 1 85 ? -4.426 -6.168 3.367 1 98.12 85 CYS A CA 1
ATOM 668 C C . CYS A 1 85 ? -4.824 -6.195 1.896 1 98.12 85 CYS A C 1
ATOM 670 O O . CYS A 1 85 ? -5.77 -6.883 1.517 1 98.12 85 CYS A O 1
ATOM 672 N N . LEU A 1 86 ? -4.145 -5.461 1.109 1 97.75 86 LEU A N 1
ATOM 673 C CA . LEU A 1 86 ? -4.473 -5.406 -0.312 1 97.75 86 LEU A CA 1
ATOM 674 C C . LEU A 1 86 ? -3.986 -6.664 -1.027 1 97.75 86 LEU A C 1
ATOM 676 O O . LEU A 1 86 ? -4.602 -7.102 -2.002 1 97.75 86 LEU A O 1
ATOM 680 N N . GLU A 1 87 ? -2.908 -7.23 -0.564 1 96.44 87 GLU A N 1
ATOM 681 C CA . GLU A 1 87 ? -2.301 -8.375 -1.236 1 96.44 87 GLU A CA 1
ATOM 682 C C . GLU A 1 87 ? -2.682 -9.68 -0.551 1 96.44 87 GLU A C 1
ATOM 684 O O . GLU A 1 87 ? -2.709 -10.742 -1.188 1 96.44 87 GLU A O 1
ATOM 689 N N . GLY A 1 88 ? -2.994 -9.664 0.663 1 95.88 88 GLY A N 1
ATOM 690 C CA . GLY A 1 88 ? -3.227 -10.828 1.501 1 95.88 88 GLY A CA 1
ATOM 691 C C . GLY A 1 88 ? -4.234 -11.797 0.911 1 95.88 88 GLY A C 1
ATOM 692 O O . GLY A 1 88 ? -3.986 -13 0.86 1 95.88 88 GLY A O 1
ATOM 693 N N . PRO A 1 89 ? -5.367 -11.32 0.456 1 95.06 89 PRO A N 1
ATOM 694 C CA . PRO A 1 89 ? -6.398 -12.227 -0.066 1 95.06 89 PRO A CA 1
ATOM 695 C C . PRO A 1 89 ? -5.883 -13.109 -1.199 1 95.06 89 PRO A C 1
ATOM 697 O O . PRO A 1 89 ? -6.457 -14.172 -1.467 1 95.06 89 PRO A O 1
ATOM 700 N N . HIS A 1 90 ? -4.844 -12.617 -1.846 1 92.44 90 HIS A N 1
ATOM 701 C CA . HIS A 1 90 ? -4.34 -13.344 -3.002 1 92.44 90 HIS A CA 1
ATOM 702 C C . HIS A 1 90 ? -3.209 -14.289 -2.605 1 92.44 90 HIS A C 1
ATOM 704 O O . HIS A 1 90 ? -2.814 -15.156 -3.391 1 92.44 90 HIS A O 1
ATOM 710 N N . MET A 1 91 ? -2.719 -14.164 -1.405 1 91.88 91 MET A N 1
ATOM 711 C CA . MET A 1 91 ? -1.5 -14.891 -1.056 1 91.88 91 MET A CA 1
ATOM 712 C C . MET A 1 91 ? -1.746 -15.836 0.114 1 91.88 91 MET A C 1
ATOM 714 O O . MET A 1 91 ? -1.092 -16.875 0.227 1 91.88 91 MET A O 1
ATOM 718 N N . VAL A 1 92 ? -2.695 -15.531 0.936 1 93 92 VAL A N 1
ATOM 719 C CA . VAL A 1 92 ? -2.828 -16.25 2.197 1 93 92 VAL A CA 1
ATOM 720 C C . VAL A 1 92 ? -3.979 -17.25 2.105 1 93 92 VAL A C 1
ATOM 722 O O . VAL A 1 92 ? -5.141 -16.859 1.988 1 93 92 VAL A O 1
ATOM 725 N N . HIS A 1 93 ? -3.689 -18.531 2.15 1 91 93 HIS A N 1
ATOM 726 C CA . HIS A 1 93 ? -4.715 -19.562 2.096 1 91 93 HIS A CA 1
ATOM 727 C C . HIS A 1 93 ? -4.512 -20.609 3.197 1 91 93 HIS A C 1
ATOM 729 O O . HIS A 1 93 ? -5.414 -21.391 3.488 1 91 93 HIS A O 1
ATOM 735 N N . ASP A 1 94 ? -3.299 -20.656 3.783 1 91.81 94 ASP A N 1
ATOM 736 C CA . ASP A 1 94 ? -3.004 -21.547 4.902 1 91.81 94 ASP A CA 1
ATOM 737 C C . ASP A 1 94 ? -1.937 -20.938 5.816 1 91.81 94 ASP A C 1
ATOM 739 O O . ASP A 1 94 ? -1.533 -19.781 5.633 1 91.81 94 ASP A O 1
ATOM 743 N N . SER A 1 95 ? -1.552 -21.688 6.828 1 90.94 95 SER A N 1
ATOM 744 C CA . SER A 1 95 ? -0.592 -21.188 7.809 1 90.94 95 SER A CA 1
ATOM 745 C C . SER A 1 95 ? 0.783 -20.984 7.184 1 90.94 95 SER A C 1
ATOM 747 O O . SER A 1 95 ? 1.489 -20.031 7.527 1 90.94 95 SER A O 1
ATOM 749 N N . ARG A 1 96 ? 1.18 -21.875 6.34 1 89.5 96 ARG A N 1
ATOM 750 C CA . ARG A 1 96 ? 2.48 -21.75 5.688 1 89.5 96 ARG A CA 1
ATOM 751 C C . ARG A 1 96 ? 2.531 -20.531 4.781 1 89.5 96 ARG A C 1
ATOM 753 O O . ARG A 1 96 ? 3.492 -19.766 4.824 1 89.5 96 ARG A O 1
ATOM 760 N N . SER A 1 97 ? 1.476 -20.328 4.008 1 90.12 97 SER A N 1
ATOM 761 C CA . SER A 1 97 ? 1.432 -19.156 3.127 1 90.12 97 SER A CA 1
ATOM 762 C C . SER A 1 97 ? 1.349 -17.859 3.926 1 90.12 97 SER A C 1
ATOM 764 O O . SER A 1 97 ? 1.893 -16.844 3.512 1 90.12 97 SER A O 1
ATOM 766 N N . PHE A 1 98 ? 0.696 -17.969 5.051 1 92.62 98 PHE A N 1
ATOM 767 C CA . PHE A 1 98 ? 0.624 -16.797 5.906 1 92.62 98 PHE A CA 1
ATOM 768 C C . PHE A 1 98 ? 2.01 -16.391 6.402 1 92.62 98 PHE A C 1
ATOM 770 O O . PHE A 1 98 ? 2.373 -15.219 6.375 1 92.62 98 PHE A O 1
ATOM 777 N N . SER A 1 99 ? 2.775 -17.391 6.867 1 90.31 99 SER A N 1
ATOM 778 C CA . SER A 1 99 ? 4.109 -17.094 7.387 1 90.31 99 SER A CA 1
ATOM 779 C C . SER A 1 99 ? 4.992 -16.469 6.316 1 90.31 99 SER A C 1
ATOM 781 O O . SER A 1 99 ? 5.676 -15.469 6.578 1 90.31 99 SER A O 1
ATOM 783 N N . TRP A 1 100 ? 4.945 -16.969 5.18 1 88 100 TRP A N 1
ATOM 784 C CA . TRP A 1 100 ? 5.727 -16.422 4.078 1 88 100 TRP A CA 1
ATOM 785 C C . TRP A 1 100 ? 5.281 -15 3.746 1 88 100 TRP A C 1
ATOM 787 O O . TRP A 1 100 ? 6.109 -14.102 3.605 1 88 100 TRP A O 1
ATOM 797 N N . PHE A 1 101 ? 4.051 -14.883 3.715 1 92.19 101 PHE A N 1
ATOM 798 C CA . PHE A 1 101 ? 3.498 -13.578 3.369 1 92.19 101 PHE A CA 1
ATOM 799 C C . PHE A 1 101 ? 3.801 -12.555 4.461 1 92.19 101 PHE A C 1
ATOM 801 O O . PHE A 1 101 ? 4.035 -11.383 4.168 1 92.19 101 PHE A O 1
ATOM 808 N N . PHE A 1 102 ? 3.799 -13.039 5.684 1 93.56 102 PHE A N 1
ATOM 809 C CA . PHE A 1 102 ? 4.129 -12.156 6.797 1 93.56 102 PHE A CA 1
ATOM 810 C C . PHE A 1 102 ? 5.543 -11.609 6.652 1 93.56 102 PHE A C 1
ATOM 812 O O . PHE A 1 102 ? 5.77 -10.406 6.797 1 93.56 102 PHE A O 1
ATOM 819 N N . PHE A 1 103 ? 6.477 -12.375 6.305 1 90.88 103 PHE A N 1
ATOM 820 C CA . PHE A 1 103 ? 7.852 -11.938 6.125 1 90.88 103 PHE A CA 1
ATOM 821 C C . PHE A 1 103 ? 7.973 -11.016 4.918 1 90.88 103 PHE A C 1
ATOM 823 O O . PHE A 1 103 ? 8.758 -10.062 4.93 1 90.88 103 PHE A O 1
ATOM 830 N N . HIS A 1 104 ? 7.195 -11.336 3.914 1 92.19 104 HIS A N 1
ATOM 831 C CA . HIS A 1 104 ? 7.141 -10.461 2.748 1 92.19 104 HIS A CA 1
ATOM 832 C C . HIS A 1 104 ? 6.641 -9.062 3.127 1 92.19 104 HIS A C 1
ATOM 834 O O . HIS A 1 104 ? 7.188 -8.062 2.67 1 92.19 104 HIS A O 1
ATOM 840 N N . THR A 1 105 ? 5.73 -9.039 4.008 1 95.69 105 THR A N 1
ATOM 841 C CA . THR A 1 105 ? 5.172 -7.77 4.461 1 95.69 105 THR A CA 1
ATOM 842 C C . THR A 1 105 ? 6.172 -7.027 5.344 1 95.69 105 THR A C 1
ATOM 844 O O . THR A 1 105 ? 6.25 -5.797 5.301 1 95.69 105 THR A O 1
ATOM 847 N N . VAL A 1 106 ? 6.895 -7.781 6.141 1 95.69 106 VAL A N 1
ATOM 848 C CA . VAL A 1 106 ? 7.926 -7.18 6.977 1 95.69 106 VAL A CA 1
ATOM 849 C C . VAL A 1 106 ? 8.984 -6.523 6.098 1 95.69 106 VAL A C 1
ATOM 851 O O . VAL A 1 106 ? 9.484 -5.441 6.418 1 95.69 106 VAL A O 1
ATOM 854 N N . HIS A 1 107 ? 9.32 -7.156 5.047 1 94.94 107 HIS A N 1
ATOM 855 C CA . HIS A 1 107 ? 10.25 -6.559 4.094 1 94.94 107 HIS A CA 1
ATOM 856 C C . HIS A 1 107 ? 9.727 -5.223 3.58 1 94.94 107 HIS A C 1
ATOM 858 O O . HIS A 1 107 ? 10.484 -4.25 3.496 1 94.94 107 HIS A O 1
ATOM 864 N N . LYS A 1 108 ? 8.438 -5.109 3.262 1 97.25 108 LYS A N 1
ATOM 865 C CA . LYS A 1 108 ? 7.848 -3.867 2.771 1 97.25 108 LYS A CA 1
ATOM 866 C C . LYS A 1 108 ? 7.898 -2.777 3.838 1 97.25 108 LYS A C 1
ATOM 868 O O . LYS A 1 108 ? 8.141 -1.608 3.527 1 97.25 108 LYS A O 1
ATOM 873 N N . PHE A 1 109 ? 7.66 -3.223 5.062 1 98.44 109 PHE A N 1
ATOM 874 C CA . PHE A 1 109 ? 7.789 -2.303 6.188 1 98.44 109 PHE A CA 1
ATOM 875 C C . PHE A 1 109 ? 9.195 -1.717 6.246 1 98.44 109 PHE A C 1
ATOM 877 O O . PHE A 1 109 ? 9.359 -0.499 6.34 1 98.44 109 PHE A O 1
ATOM 884 N N . LEU A 1 110 ? 10.164 -2.582 6.199 1 98.06 110 LEU A N 1
ATOM 885 C CA . LEU A 1 110 ? 11.547 -2.152 6.328 1 98.06 110 LEU A CA 1
ATOM 886 C C . LEU A 1 110 ? 11.93 -1.206 5.195 1 98.06 110 LEU A C 1
ATOM 888 O O . LEU A 1 110 ? 12.617 -0.206 5.422 1 98.06 110 LEU A O 1
ATOM 892 N N . VAL A 1 111 ? 11.508 -1.499 4.035 1 98.25 111 VAL A N 1
ATOM 893 C CA . VAL A 1 111 ? 11.82 -0.675 2.873 1 98.25 111 VAL A CA 1
ATOM 894 C C . VAL A 1 111 ? 11.234 0.723 3.055 1 98.25 111 VAL A C 1
ATOM 896 O O . VAL A 1 111 ? 11.938 1.724 2.9 1 98.25 111 VAL A O 1
ATOM 899 N N . VAL A 1 112 ? 9.984 0.839 3.426 1 98.75 112 VAL A N 1
ATOM 900 C CA . VAL A 1 112 ? 9.32 2.127 3.598 1 98.75 112 VAL A CA 1
ATOM 901 C C . VAL A 1 112 ? 9.953 2.879 4.77 1 98.75 112 VAL A C 1
ATOM 903 O O . VAL A 1 112 ? 10.148 4.094 4.699 1 98.75 112 VAL A O 1
ATOM 906 N N . PHE A 1 113 ? 10.25 2.129 5.809 1 98.62 113 PHE A N 1
ATOM 907 C CA . PHE A 1 113 ? 10.844 2.734 6.992 1 98.62 113 PHE A CA 1
ATOM 908 C C . PHE A 1 113 ? 12.188 3.365 6.66 1 98.62 113 PHE A C 1
ATOM 910 O O . PHE A 1 113 ? 12.453 4.508 7.035 1 98.62 113 PHE A O 1
ATOM 917 N N . VAL A 1 114 ? 13.008 2.658 5.977 1 98.31 114 VAL A N 1
ATOM 918 C CA . VAL A 1 114 ? 14.336 3.141 5.602 1 98.31 114 VAL A CA 1
ATOM 919 C C . VAL A 1 114 ? 14.203 4.348 4.68 1 98.31 114 VAL A C 1
ATOM 921 O O . VAL A 1 114 ? 14.953 5.316 4.805 1 98.31 114 VAL A O 1
ATOM 924 N N . ILE A 1 115 ? 13.305 4.293 3.75 1 98.38 115 ILE A N 1
ATOM 925 C CA . ILE A 1 115 ? 13.078 5.418 2.85 1 98.38 115 ILE A CA 1
ATOM 926 C C . ILE A 1 115 ? 12.68 6.652 3.656 1 98.38 115 ILE A C 1
ATOM 928 O O . ILE A 1 115 ? 13.25 7.734 3.473 1 98.38 115 ILE A O 1
ATOM 932 N N . ALA A 1 116 ? 11.719 6.52 4.535 1 98.06 116 ALA A N 1
ATOM 933 C CA . ALA A 1 116 ? 11.242 7.641 5.34 1 98.06 116 ALA A CA 1
ATOM 934 C C . ALA A 1 116 ? 12.367 8.227 6.18 1 98.06 116 ALA A C 1
ATOM 936 O O . ALA A 1 116 ? 12.539 9.445 6.238 1 98.06 116 ALA A O 1
ATOM 937 N N . MET A 1 117 ? 13.125 7.344 6.789 1 97.81 117 MET A N 1
ATOM 938 C CA . MET A 1 117 ? 14.227 7.797 7.633 1 97.81 117 MET A CA 1
ATOM 939 C C . MET A 1 117 ? 15.289 8.5 6.801 1 97.81 117 MET A C 1
ATOM 941 O O . MET A 1 117 ? 15.844 9.523 7.223 1 97.81 117 MET A O 1
ATOM 945 N N . ALA A 1 118 ? 15.586 7.969 5.656 1 97.38 118 ALA A N 1
ATOM 946 C CA . ALA A 1 118 ? 16.594 8.578 4.785 1 97.38 118 ALA A CA 1
ATOM 947 C C . ALA A 1 118 ? 16.156 9.969 4.332 1 97.38 118 ALA A C 1
ATOM 949 O O . ALA A 1 118 ? 16.953 10.898 4.301 1 97.38 118 ALA A O 1
ATOM 950 N N . LEU A 1 119 ? 14.906 10.125 3.984 1 96.19 119 LEU A N 1
ATOM 951 C CA . LEU A 1 119 ? 14.383 11.406 3.521 1 96.19 119 LEU A CA 1
ATOM 952 C C . LEU A 1 119 ? 14.492 12.469 4.617 1 96.19 119 LEU A C 1
ATOM 954 O O . LEU A 1 119 ? 14.742 13.641 4.328 1 96.19 119 LEU A O 1
ATOM 958 N N . VAL A 1 120 ? 14.336 12.039 5.836 1 95.19 120 VAL A N 1
ATOM 959 C CA . VAL A 1 120 ? 14.406 12.977 6.953 1 95.19 120 VAL A CA 1
ATOM 960 C C . VAL A 1 120 ? 15.867 13.25 7.301 1 95.19 120 VAL A C 1
ATOM 962 O O . VAL A 1 120 ? 16.281 14.406 7.422 1 95.19 120 VAL A O 1
ATOM 965 N N . TYR A 1 121 ? 16.625 12.219 7.426 1 94.62 121 TYR A N 1
ATOM 966 C CA . TYR A 1 121 ? 18.016 12.336 7.875 1 94.62 121 TYR A CA 1
ATOM 967 C C . TYR A 1 121 ? 18.844 13.109 6.867 1 94.62 121 TYR A C 1
ATOM 969 O O . TYR A 1 121 ? 19.719 13.898 7.246 1 94.62 121 TYR A O 1
ATOM 977 N N . PHE A 1 122 ? 18.594 12.984 5.621 1 94.44 122 PHE A N 1
ATOM 978 C CA . PHE A 1 122 ? 19.406 13.625 4.59 1 94.44 122 PHE A CA 1
ATOM 979 C C . PHE A 1 122 ? 18.672 14.805 3.975 1 94.44 122 PHE A C 1
ATOM 981 O O . PHE A 1 122 ? 18.953 15.203 2.842 1 94.44 122 PHE A O 1
ATOM 988 N N . SER A 1 123 ? 17.688 15.266 4.633 1 90.62 123 SER A N 1
ATOM 989 C CA . SER A 1 123 ? 16.891 16.375 4.121 1 90.62 123 SER A CA 1
ATOM 990 C C . SER A 1 123 ? 17.75 17.609 3.885 1 90.62 123 SER A C 1
ATOM 992 O O . SER A 1 123 ? 17.406 18.453 3.057 1 90.62 123 SER A O 1
ATOM 994 N N . TYR A 1 124 ? 18.797 17.734 4.594 1 86.94 124 TYR A N 1
ATOM 995 C CA . TYR A 1 124 ? 19.672 18.906 4.477 1 86.94 124 TYR A CA 1
ATOM 996 C C . TYR A 1 124 ? 20.391 18.922 3.133 1 86.94 124 TYR A C 1
ATOM 998 O O . TYR A 1 124 ? 20.953 19.938 2.736 1 86.94 124 TYR A O 1
ATOM 1006 N N . LEU A 1 125 ? 20.406 17.828 2.402 1 84.31 125 LEU A N 1
ATOM 1007 C CA . LEU A 1 125 ? 21.094 17.734 1.116 1 84.31 125 LEU A CA 1
ATOM 1008 C C . LEU A 1 125 ? 20.203 18.25 -0.011 1 84.31 125 LEU A C 1
ATOM 1010 O O . LEU A 1 125 ? 20.625 18.328 -1.165 1 84.31 125 LEU A O 1
ATOM 1014 N N . GLY A 1 126 ? 18.906 18.812 0.183 1 67.06 126 GLY A N 1
ATOM 1015 C CA . GLY A 1 126 ? 18.078 19.391 -0.859 1 67.06 126 GLY A CA 1
ATOM 1016 C C . GLY A 1 126 ? 16.938 20.234 -0.315 1 67.06 126 GLY A C 1
ATOM 1017 O O . GLY A 1 126 ? 16.625 20.172 0.876 1 67.06 126 GLY A O 1
ATOM 1018 N N . MET B 1 1 ? 1.53 11.406 19.562 1 44.16 1 MET B N 1
ATOM 1019 C CA . MET B 1 1 ? 1.307 9.992 19.297 1 44.16 1 MET B CA 1
ATOM 1020 C C . MET B 1 1 ? -0.124 9.742 18.828 1 44.16 1 MET B C 1
ATOM 1022 O O . MET B 1 1 ? -1.067 10.32 19.375 1 44.16 1 MET B O 1
ATOM 1026 N N . ALA B 1 2 ? -0.235 9.32 17.594 1 52.97 2 ALA B N 1
ATOM 1027 C CA . ALA B 1 2 ? -1.576 9.07 17.078 1 52.97 2 ALA B CA 1
ATOM 1028 C C . ALA B 1 2 ? -2.305 8.023 17.906 1 52.97 2 ALA B C 1
ATOM 1030 O O . ALA B 1 2 ? -1.746 6.969 18.219 1 52.97 2 ALA B O 1
ATOM 1031 N N . GLU B 1 3 ? -3.135 8.438 18.781 1 54.78 3 GLU B N 1
ATOM 1032 C CA . GLU B 1 3 ? -3.965 7.5 19.547 1 54.78 3 GLU B CA 1
ATOM 1033 C C . GLU B 1 3 ? -4.879 6.703 18.609 1 54.78 3 GLU B C 1
ATOM 1035 O O . GLU B 1 3 ? -5.504 7.266 17.719 1 54.78 3 GLU B O 1
ATOM 1040 N N . LEU B 1 4 ? -4.562 5.398 18.438 1 57.41 4 LEU B N 1
ATOM 1041 C CA . LEU B 1 4 ? -5.426 4.492 17.688 1 57.41 4 LEU B CA 1
ATOM 1042 C C . LEU B 1 4 ? -6.812 4.414 18.328 1 57.41 4 LEU B C 1
ATOM 1044 O O . LEU B 1 4 ? -7.074 3.525 19.141 1 57.41 4 LEU B O 1
ATOM 1048 N N . ARG B 1 5 ? -7.594 5.449 18.438 1 61.41 5 ARG B N 1
ATOM 1049 C CA . ARG B 1 5 ? -8.977 5.359 18.891 1 61.41 5 ARG B CA 1
ATOM 1050 C C . ARG B 1 5 ? -9.906 4.969 17.734 1 61.41 5 ARG B C 1
ATOM 1052 O O . ARG B 1 5 ? -10.398 5.832 17.016 1 61.41 5 ARG B O 1
ATOM 1059 N N . ILE B 1 6 ? -9.836 3.598 17.422 1 64.75 6 ILE B N 1
ATOM 1060 C CA . ILE B 1 6 ? -10.719 3.131 16.359 1 64.75 6 ILE B CA 1
ATOM 1061 C C . ILE B 1 6 ? -12.078 2.764 16.938 1 64.75 6 ILE B C 1
ATOM 1063 O O . ILE B 1 6 ? -12.188 1.823 17.734 1 64.75 6 ILE B O 1
ATOM 1067 N N . GLN B 1 7 ? -12.969 3.648 16.797 1 74.56 7 GLN B N 1
ATOM 1068 C CA . GLN B 1 7 ? -14.352 3.338 17.156 1 74.56 7 GLN B CA 1
ATOM 1069 C C . GLN B 1 7 ? -15.055 2.611 16.016 1 74.56 7 GLN B C 1
ATOM 1071 O O . GLN B 1 7 ? -15.117 3.121 14.891 1 74.56 7 GLN B O 1
ATOM 1076 N N . PHE B 1 8 ? -15.398 1.371 16.312 1 83.25 8 PHE B N 1
ATOM 1077 C CA . PHE B 1 8 ? -16.141 0.585 15.336 1 83.25 8 PHE B CA 1
ATOM 1078 C C . PHE B 1 8 ? -17.516 1.189 15.078 1 83.25 8 PHE B C 1
ATOM 1080 O O . PHE B 1 8 ? -18.219 1.561 16.016 1 83.25 8 PHE B O 1
ATOM 1087 N N . SER B 1 9 ? -17.719 1.552 13.836 1 90.25 9 SER B N 1
ATOM 1088 C CA . SER B 1 9 ? -18.969 2.172 13.422 1 90.25 9 SER B CA 1
ATOM 1089 C C . SER B 1 9 ? -19.625 1.398 12.281 1 90.25 9 SER B C 1
ATOM 1091 O O . SER B 1 9 ? -18.969 0.565 11.641 1 90.25 9 SER B O 1
ATOM 1093 N N . LEU B 1 10 ? -20.859 1.598 12.102 1 92.94 10 LEU B N 1
ATOM 1094 C CA . LEU B 1 10 ? -21.594 0.975 11.016 1 92.94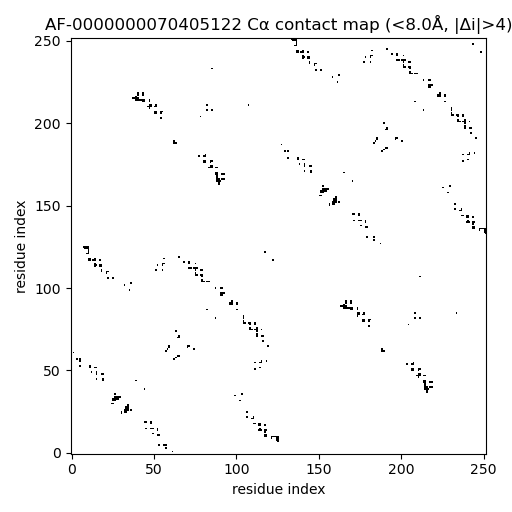 10 LEU B CA 1
ATOM 1095 C C . LEU B 1 10 ? -20.984 1.357 9.664 1 92.94 10 LEU B C 1
ATOM 1097 O O . LEU B 1 10 ? -21.016 0.56 8.719 1 92.94 10 LEU B O 1
ATOM 1101 N N . SER B 1 11 ? -20.438 2.555 9.594 1 94.5 11 SER B N 1
ATOM 1102 C CA . SER B 1 11 ? -19.797 2.996 8.359 1 94.5 11 SER B CA 1
ATOM 1103 C C . SER B 1 11 ? -18.641 2.084 7.977 1 94.5 11 SER B C 1
ATOM 1105 O O . SER B 1 11 ? -18.406 1.818 6.797 1 94.5 11 SER B O 1
ATOM 1107 N N . MET B 1 12 ? -18 1.541 8.953 1 96.38 12 MET B N 1
ATOM 1108 C CA . MET B 1 12 ? -16.875 0.652 8.711 1 96.38 12 MET B CA 1
ATOM 1109 C C . MET B 1 12 ? -17.344 -0.688 8.156 1 96.38 12 MET B C 1
ATOM 1111 O O . MET B 1 12 ? -16.703 -1.254 7.262 1 96.38 12 MET B O 1
ATOM 1115 N N . ILE B 1 13 ? -18.438 -1.148 8.68 1 96.44 13 ILE B N 1
ATOM 1116 C CA . ILE B 1 13 ? -19.016 -2.402 8.203 1 96.44 13 ILE B CA 1
ATOM 1117 C C . ILE B 1 13 ? -19.453 -2.248 6.746 1 96.44 13 ILE B C 1
ATOM 1119 O O . ILE B 1 13 ? -19.125 -3.09 5.902 1 96.44 13 ILE B O 1
ATOM 1123 N N . ILE B 1 14 ? -20.094 -1.178 6.465 1 97.38 14 ILE B N 1
ATOM 1124 C CA . ILE B 1 14 ? -20.562 -0.915 5.109 1 97.38 14 ILE B CA 1
ATOM 1125 C C . ILE B 1 14 ? -19.375 -0.805 4.16 1 97.38 14 ILE B C 1
ATOM 1127 O O . ILE B 1 14 ? -19.391 -1.362 3.061 1 97.38 14 ILE B O 1
ATOM 1131 N N . ALA B 1 15 ? -18.359 -0.095 4.598 1 97.94 15 ALA B N 1
ATOM 1132 C CA . ALA B 1 15 ? -17.156 0.046 3.787 1 97.94 15 ALA B CA 1
ATOM 1133 C C . ALA B 1 15 ? -16.562 -1.317 3.451 1 97.94 15 ALA B C 1
ATOM 1135 O O . ALA B 1 15 ? -16.172 -1.563 2.309 1 97.94 15 ALA B O 1
ATOM 1136 N N . GLY B 1 16 ? -16.484 -2.199 4.457 1 97.69 16 GLY B N 1
ATOM 1137 C CA . GLY B 1 16 ? -15.969 -3.539 4.227 1 97.69 16 GLY B CA 1
ATOM 1138 C C . GLY B 1 16 ? -16.797 -4.34 3.246 1 97.69 16 GLY B C 1
ATOM 1139 O O . GLY B 1 16 ? -16.266 -5.039 2.385 1 97.69 16 GLY B O 1
ATOM 1140 N N . ILE B 1 17 ? -18.109 -4.227 3.355 1 97.44 17 ILE B N 1
ATOM 1141 C CA . ILE B 1 17 ? -19.016 -4.934 2.463 1 97.44 17 ILE B CA 1
ATOM 1142 C C . ILE B 1 17 ? -18.844 -4.422 1.035 1 97.44 17 ILE B C 1
ATOM 1144 O O . ILE B 1 17 ? -18.734 -5.211 0.094 1 97.44 17 ILE B O 1
ATOM 1148 N N . LEU B 1 18 ? -18.812 -3.135 0.851 1 97.94 18 LEU B N 1
ATOM 1149 C CA . LEU B 1 18 ? -18.672 -2.555 -0.48 1 97.94 18 LEU B CA 1
ATOM 1150 C C . LEU B 1 18 ? -17.344 -2.939 -1.101 1 97.94 18 LEU B C 1
ATOM 1152 O O . LEU B 1 18 ? -17.25 -3.18 -2.307 1 97.94 18 LEU B O 1
ATOM 1156 N N . ALA B 1 19 ? -16.281 -2.939 -0.246 1 97.56 19 ALA B N 1
ATOM 1157 C CA . ALA B 1 19 ? -14.984 -3.385 -0.736 1 97.56 19 ALA B CA 1
ATOM 1158 C C . ALA B 1 19 ? -15.07 -4.801 -1.303 1 97.56 19 ALA B C 1
ATOM 1160 O O . ALA B 1 19 ? -14.523 -5.082 -2.371 1 97.56 19 ALA B O 1
ATOM 1161 N N . GLU B 1 20 ? -15.766 -5.656 -0.621 1 96.19 20 GLU B N 1
ATOM 1162 C CA . GLU B 1 20 ? -15.906 -7.039 -1.071 1 96.19 20 GLU B CA 1
ATOM 1163 C C . GLU B 1 20 ? -16.75 -7.121 -2.334 1 96.19 20 GLU B C 1
ATOM 1165 O O . GLU B 1 20 ? -16.469 -7.914 -3.232 1 96.19 20 GLU B O 1
ATOM 1170 N N . VAL B 1 21 ? -17.766 -6.352 -2.389 1 94.56 21 VAL B N 1
ATOM 1171 C CA . VAL B 1 21 ? -18.609 -6.32 -3.574 1 94.56 21 VAL B CA 1
ATOM 1172 C C . VAL B 1 21 ? -17.781 -5.926 -4.797 1 94.56 21 VAL B C 1
ATOM 1174 O O . VAL B 1 21 ? -17.875 -6.566 -5.844 1 94.56 21 VAL B O 1
ATOM 1177 N N . VAL B 1 22 ? -16.969 -4.859 -4.668 1 94.31 22 VAL B N 1
ATOM 1178 C CA . VAL B 1 22 ? -16.094 -4.43 -5.758 1 94.31 22 VAL B CA 1
ATOM 1179 C C . VAL B 1 22 ? -15.203 -5.586 -6.188 1 94.31 22 VAL B C 1
ATOM 1181 O O . VAL B 1 22 ? -15.039 -5.84 -7.383 1 94.31 22 VAL B O 1
ATOM 1184 N N . SER B 1 23 ? -14.648 -6.344 -5.23 1 93.5 23 SER B N 1
ATOM 1185 C CA . SER B 1 23 ? -13.711 -7.43 -5.52 1 93.5 23 SER B CA 1
ATOM 1186 C C . SER B 1 23 ? -14.422 -8.602 -6.191 1 93.5 23 SER B C 1
ATOM 1188 O O . SER B 1 23 ? -13.883 -9.203 -7.121 1 93.5 23 SER B O 1
ATOM 1190 N N . VAL B 1 24 ? -15.602 -8.891 -5.742 1 89.5 24 VAL B N 1
ATOM 1191 C CA . VAL B 1 24 ? -16.359 -9.992 -6.328 1 89.5 24 VAL B CA 1
ATOM 1192 C C . VAL B 1 24 ? -16.719 -9.664 -7.777 1 89.5 24 VAL B C 1
ATOM 1194 O O . VAL B 1 24 ? -16.594 -10.516 -8.656 1 89.5 24 VAL B O 1
ATOM 1197 N N . PHE B 1 25 ? -17.047 -8.438 -8 1 89.12 25 PHE B N 1
ATOM 1198 C CA . PHE B 1 25 ? -17.375 -8.039 -9.367 1 89.12 25 PHE B CA 1
ATOM 1199 C C . PHE B 1 25 ? -16.141 -8.023 -10.242 1 89.12 25 PHE B C 1
ATOM 1201 O O . PHE B 1 25 ? -16.188 -8.391 -11.414 1 89.12 25 PHE B O 1
ATOM 1208 N N . TRP B 1 26 ? -15.047 -7.613 -9.641 1 88.81 26 TRP B N 1
ATOM 1209 C CA . TRP B 1 26 ? -13.805 -7.516 -10.398 1 88.81 26 TRP B CA 1
ATOM 1210 C C . TRP B 1 26 ? -13.305 -8.898 -10.805 1 88.81 26 TRP B C 1
ATOM 1212 O O . TRP B 1 26 ? -12.859 -9.094 -11.938 1 88.81 26 TRP B O 1
ATOM 1222 N N . TYR B 1 27 ? -13.375 -9.852 -9.938 1 84.88 27 TYR B N 1
ATOM 1223 C CA . TYR B 1 27 ? -12.766 -11.156 -10.156 1 84.88 27 TYR B CA 1
ATOM 1224 C C . TYR B 1 27 ? -13.805 -12.18 -10.586 1 84.88 27 TYR B C 1
ATOM 1226 O O . TYR B 1 27 ? -13.547 -13.391 -10.578 1 84.88 27 TYR B O 1
ATOM 1234 N N . ASN B 1 28 ? -14.852 -11.711 -11.016 1 80.31 28 ASN B N 1
ATOM 1235 C CA . ASN B 1 28 ? -15.875 -12.617 -11.508 1 80.31 28 ASN B CA 1
ATOM 1236 C C . ASN B 1 28 ? -15.484 -13.234 -12.852 1 80.31 28 ASN B C 1
ATOM 1238 O O . ASN B 1 28 ? -14.727 -12.633 -13.617 1 80.31 28 ASN B O 1
ATOM 1242 N N . ASN B 1 29 ? -15.875 -14.43 -13.016 1 74.25 29 ASN B N 1
ATOM 1243 C CA . ASN B 1 29 ? -15.539 -15.203 -14.203 1 74.25 29 ASN B CA 1
ATOM 1244 C C . ASN B 1 29 ? -16 -14.508 -15.477 1 74.25 29 ASN B C 1
ATOM 1246 O O . ASN B 1 29 ? -15.508 -14.805 -16.562 1 74.25 29 ASN B O 1
ATOM 1250 N N . HIS B 1 30 ? -16.828 -13.68 -15.375 1 72.5 30 HIS B N 1
ATOM 1251 C CA . HIS B 1 30 ? -17.375 -13.039 -16.562 1 72.5 30 HIS B CA 1
ATOM 1252 C C . HIS B 1 30 ? -16.656 -11.719 -16.844 1 72.5 30 HIS B C 1
ATOM 1254 O O . HIS B 1 30 ? -16.891 -11.094 -17.875 1 72.5 30 HIS B O 1
ATOM 1260 N N . SER B 1 31 ? -15.797 -11.469 -15.953 1 67.81 31 SER B N 1
ATOM 1261 C CA . SER B 1 31 ? -15.07 -10.227 -16.188 1 67.81 31 SER B CA 1
ATOM 1262 C C . SER B 1 31 ? -13.859 -10.453 -17.078 1 67.81 31 SER B C 1
ATOM 1264 O O . SER B 1 31 ? -13.234 -11.516 -17.031 1 67.81 31 SER B O 1
ATOM 1266 N N . PRO B 1 32 ? -13.633 -9.516 -17.984 1 66.31 32 PRO B N 1
ATOM 1267 C CA . PRO B 1 32 ? -12.469 -9.672 -18.875 1 66.31 32 PRO B CA 1
ATOM 1268 C C . PRO B 1 32 ? -11.164 -9.859 -18.109 1 66.31 32 PRO B C 1
ATOM 1270 O O . PRO B 1 32 ? -10.211 -10.422 -18.641 1 66.31 32 PRO B O 1
ATOM 1273 N N . TRP B 1 33 ? -11.148 -9.406 -16.906 1 62.53 33 TRP B N 1
ATOM 1274 C CA . TRP B 1 33 ? -9.93 -9.461 -16.109 1 62.53 33 TRP B CA 1
ATOM 1275 C C . TRP B 1 33 ? -9.984 -10.625 -15.117 1 62.53 33 TRP B C 1
ATOM 1277 O O . TRP B 1 33 ? -8.977 -10.961 -14.492 1 62.53 33 TRP B O 1
ATOM 1287 N N . GLY B 1 34 ? -11.219 -11.125 -14.891 1 58.03 34 GLY B N 1
ATOM 1288 C CA . GLY B 1 34 ? -11.469 -12.109 -13.852 1 58.03 34 GLY B CA 1
ATOM 1289 C C . GLY B 1 34 ? -10.664 -13.383 -14.031 1 58.03 34 GLY B C 1
ATOM 1290 O O . GLY B 1 34 ? -10.203 -13.969 -13.055 1 58.03 34 GLY B O 1
ATOM 1291 N N . ARG B 1 35 ? -10.57 -13.695 -15.211 1 56.84 35 ARG B N 1
ATOM 1292 C CA . ARG B 1 35 ? -9.938 -14.992 -15.461 1 56.84 35 ARG B CA 1
ATOM 1293 C C . ARG B 1 35 ? -8.438 -14.922 -15.195 1 56.84 35 ARG B C 1
ATOM 1295 O O . ARG B 1 35 ? -7.785 -15.953 -15.031 1 56.84 35 ARG B O 1
ATOM 1302 N N . ARG B 1 36 ? -8.094 -13.719 -15.203 1 56.03 36 ARG B N 1
ATOM 1303 C CA . ARG B 1 36 ? -6.641 -13.594 -15.141 1 56.03 36 ARG B CA 1
ATOM 1304 C C . ARG B 1 36 ? -6.184 -13.234 -13.727 1 56.03 36 ARG B C 1
ATOM 1306 O O . ARG B 1 36 ? -4.992 -13.281 -13.422 1 56.03 36 ARG B O 1
ATOM 1313 N N . SER B 1 37 ? -7.285 -12.875 -13.039 1 58.12 37 SER B N 1
ATOM 1314 C CA . SER B 1 37 ? -6.941 -12.469 -11.68 1 58.12 37 SER B CA 1
ATOM 1315 C C . SER B 1 37 ? -6.766 -13.688 -10.773 1 58.12 37 SER B C 1
ATOM 1317 O O . SER B 1 37 ? -7.402 -14.719 -10.984 1 58.12 37 SER B O 1
ATOM 1319 N N . GLY B 1 38 ? -5.586 -13.961 -10.398 1 62.47 38 GLY B N 1
ATOM 1320 C CA . GLY B 1 38 ? -5.168 -15.023 -9.5 1 62.47 38 GLY B CA 1
ATOM 1321 C C . GLY B 1 38 ? -6.242 -15.414 -8.5 1 62.47 38 GLY B C 1
ATOM 1322 O O . GLY B 1 38 ? -7.34 -14.852 -8.508 1 62.47 38 GLY B O 1
ATOM 1323 N N . ASP B 1 39 ? -6.059 -16.406 -7.75 1 78.81 39 ASP B N 1
ATOM 1324 C CA . ASP B 1 39 ? -6.934 -16.922 -6.707 1 78.81 39 ASP B CA 1
ATOM 1325 C C . ASP B 1 39 ? -7.105 -15.914 -5.578 1 78.81 39 ASP B C 1
ATOM 1327 O O . ASP B 1 39 ? -6.195 -15.133 -5.297 1 78.81 39 ASP B O 1
ATOM 1331 N N . ARG B 1 40 ? -8.305 -15.727 -5.23 1 86.5 40 ARG B N 1
ATOM 1332 C CA . ARG B 1 40 ? -8.648 -14.922 -4.062 1 86.5 40 ARG B CA 1
ATOM 1333 C C . ARG B 1 40 ? -9.359 -15.766 -3.01 1 86.5 40 ARG B C 1
ATOM 1335 O O . ARG B 1 40 ? -10.43 -16.328 -3.273 1 86.5 40 ARG B O 1
ATOM 1342 N N . TYR B 1 41 ? -8.867 -15.789 -1.818 1 89.81 41 TYR B N 1
ATOM 1343 C CA . TYR B 1 41 ? -9.398 -16.625 -0.745 1 89.81 41 TYR B CA 1
ATOM 1344 C C . TYR B 1 41 ? -10.359 -15.828 0.131 1 89.81 41 TYR B C 1
ATOM 1346 O O . TYR B 1 41 ? -9.977 -14.828 0.738 1 89.81 41 TYR B O 1
ATOM 1354 N N . MET B 1 42 ? -11.477 -16.344 0.274 1 90.06 42 MET B N 1
ATOM 1355 C CA . MET B 1 42 ? -12.594 -15.586 0.823 1 90.06 42 MET B CA 1
ATOM 1356 C C . MET B 1 42 ? -12.328 -15.195 2.273 1 90.06 42 MET B C 1
ATOM 1358 O O . MET B 1 42 ? -12.539 -14.047 2.66 1 90.06 42 MET B O 1
ATOM 1362 N N . LEU B 1 43 ? -11.914 -16.078 3.131 1 92.12 43 LEU B N 1
ATOM 1363 C CA . LEU B 1 43 ? -11.68 -15.766 4.535 1 92.12 43 LEU B CA 1
ATOM 1364 C C . LEU B 1 43 ? -10.586 -14.711 4.68 1 92.12 43 LEU B C 1
ATOM 1366 O O . LEU B 1 43 ? -10.734 -13.758 5.445 1 92.12 43 LEU B O 1
ATOM 1370 N N . ALA B 1 44 ? -9.523 -14.922 3.959 1 94.69 44 ALA B N 1
ATOM 1371 C CA . ALA B 1 44 ? -8.453 -13.922 3.965 1 94.69 44 ALA B CA 1
ATOM 1372 C C . ALA B 1 44 ? -8.953 -12.578 3.457 1 94.69 44 ALA B C 1
ATOM 1374 O O . ALA B 1 44 ? -8.562 -11.523 3.975 1 94.69 44 ALA B O 1
ATOM 1375 N N . ALA B 1 45 ? -9.812 -12.602 2.5 1 95.81 45 ALA B N 1
ATOM 1376 C CA . ALA B 1 45 ? -10.359 -11.367 1.926 1 95.81 45 ALA B CA 1
ATOM 1377 C C . ALA B 1 45 ? -11.164 -10.586 2.961 1 95.81 45 ALA B C 1
ATOM 1379 O O . ALA B 1 45 ? -11.008 -9.375 3.094 1 95.81 45 ALA B O 1
ATOM 1380 N N . ILE B 1 46 ? -11.953 -11.273 3.711 1 95.25 46 ILE B N 1
ATOM 1381 C CA . ILE B 1 46 ? -12.797 -10.625 4.707 1 95.25 46 ILE B CA 1
ATOM 1382 C C . ILE B 1 46 ? -11.93 -9.984 5.789 1 95.25 46 ILE B C 1
ATOM 1384 O O . ILE B 1 46 ? -12.133 -8.82 6.152 1 95.25 46 ILE B O 1
ATOM 1388 N N . VAL B 1 47 ? -10.992 -10.711 6.285 1 96.25 47 VAL B N 1
ATOM 1389 C CA . VAL B 1 47 ? -10.094 -10.203 7.324 1 96.25 47 VAL B CA 1
ATOM 1390 C C . VAL B 1 47 ? -9.297 -9.016 6.789 1 96.25 47 VAL B C 1
ATOM 1392 O O . VAL B 1 47 ? -9.141 -8.008 7.477 1 96.25 47 VAL B O 1
ATOM 1395 N N . CYS B 1 48 ? -8.828 -9.133 5.578 1 97.81 48 CYS B N 1
ATOM 1396 C CA . CYS B 1 48 ? -8.031 -8.078 4.965 1 97.81 48 CYS B CA 1
ATOM 1397 C C . CYS B 1 48 ? -8.883 -6.84 4.695 1 97.81 48 CYS B C 1
ATOM 1399 O O . CYS B 1 48 ? -8.406 -5.711 4.848 1 97.81 48 CYS B O 1
ATOM 1401 N N . ASP B 1 49 ? -10.094 -7.023 4.297 1 97.94 49 ASP B N 1
ATOM 1402 C CA . ASP B 1 49 ? -10.977 -5.883 4.098 1 97.94 49 ASP B CA 1
ATOM 1403 C C . ASP B 1 49 ? -11.203 -5.129 5.41 1 97.94 49 ASP B C 1
ATOM 1405 O O . ASP B 1 49 ? -11.195 -3.898 5.434 1 97.94 49 ASP B O 1
ATOM 1409 N N . ALA B 1 50 ? -11.461 -5.945 6.418 1 97 50 ALA B N 1
ATOM 1410 C CA . ALA B 1 50 ? -11.617 -5.32 7.73 1 97 50 ALA B CA 1
ATOM 1411 C C . ALA B 1 50 ? -10.375 -4.527 8.117 1 97 50 ALA B C 1
ATOM 1413 O O . ALA B 1 50 ? -10.469 -3.387 8.57 1 97 50 ALA B O 1
ATOM 1414 N N . GLY B 1 51 ? -9.219 -5.188 7.965 1 97.56 51 GLY B N 1
ATOM 1415 C CA . GLY B 1 51 ? -7.973 -4.496 8.25 1 97.56 51 GLY B CA 1
ATOM 1416 C C . GLY B 1 51 ? -7.77 -3.254 7.402 1 97.56 51 GLY B C 1
ATOM 1417 O O . GLY B 1 51 ? -7.277 -2.236 7.895 1 97.56 51 GLY B O 1
ATOM 1418 N N . LEU B 1 52 ? -8.117 -3.35 6.164 1 98.44 52 LEU B N 1
ATOM 1419 C CA . LEU B 1 52 ? -7.977 -2.223 5.246 1 98.44 52 LEU B CA 1
ATOM 1420 C C . LEU B 1 52 ? -8.859 -1.059 5.676 1 98.44 52 LEU B C 1
ATOM 1422 O O . LEU B 1 52 ? -8.43 0.097 5.656 1 98.44 52 LEU B O 1
ATOM 1426 N N . VAL B 1 53 ? -10.078 -1.338 6.027 1 98 53 VAL B N 1
ATOM 1427 C CA . VAL B 1 53 ? -11.008 -0.31 6.477 1 98 53 VAL B CA 1
ATOM 1428 C C . VAL B 1 53 ? -10.453 0.391 7.715 1 98 53 VAL B C 1
ATOM 1430 O O . VAL B 1 53 ? -10.477 1.621 7.801 1 98 53 VAL B O 1
ATOM 1433 N N . VAL B 1 54 ? -9.938 -0.374 8.641 1 96.81 54 VAL B N 1
ATOM 1434 C CA . VAL B 1 54 ? -9.352 0.189 9.852 1 96.81 54 VAL B CA 1
ATOM 1435 C C . VAL B 1 54 ? -8.156 1.068 9.492 1 96.81 54 VAL B C 1
ATOM 1437 O O . VAL B 1 54 ? -8.008 2.17 10.023 1 96.81 54 VAL B O 1
ATOM 1440 N N . GLY B 1 55 ? -7.305 0.548 8.641 1 97.12 55 GLY B N 1
ATOM 1441 C CA . GLY B 1 55 ? -6.137 1.307 8.219 1 97.12 55 GLY B CA 1
ATOM 1442 C C . GLY B 1 55 ? -6.492 2.613 7.531 1 97.12 55 GLY B C 1
ATOM 1443 O O . GLY B 1 55 ? -5.906 3.656 7.836 1 97.12 55 GLY B O 1
ATOM 1444 N N . VAL B 1 56 ? -7.406 2.57 6.602 1 97.31 56 VAL B N 1
ATOM 1445 C CA . VAL B 1 56 ? -7.812 3.764 5.867 1 97.31 56 VAL B CA 1
ATOM 1446 C C . VAL B 1 56 ? -8.461 4.766 6.824 1 97.31 56 VAL B C 1
ATOM 1448 O O . VAL B 1 56 ? -8.188 5.965 6.754 1 97.31 56 VAL B O 1
ATOM 1451 N N . LYS B 1 57 ? -9.273 4.32 7.672 1 95.69 57 LYS B N 1
ATOM 1452 C CA . LYS B 1 57 ? -9.891 5.215 8.648 1 95.69 57 LYS B CA 1
ATOM 1453 C C . LYS B 1 57 ? -8.836 5.867 9.539 1 95.69 57 LYS B C 1
ATOM 1455 O O . LYS B 1 57 ? -8.938 7.059 9.852 1 95.69 57 LYS B O 1
ATOM 1460 N N . PHE B 1 58 ? -7.922 5.07 9.977 1 94.5 58 PHE B N 1
ATOM 1461 C CA . PHE B 1 58 ? -6.828 5.59 10.789 1 94.5 58 PHE B CA 1
ATOM 1462 C C . PHE B 1 58 ? -6.117 6.73 10.07 1 94.5 58 PHE B C 1
ATOM 1464 O O . PHE B 1 58 ? -5.859 7.777 10.664 1 94.5 58 PHE B O 1
ATOM 1471 N N . ILE B 1 59 ? -5.824 6.516 8.773 1 95.25 59 ILE B N 1
ATOM 1472 C CA . ILE B 1 59 ? -5.156 7.539 7.98 1 95.25 59 ILE B CA 1
ATOM 1473 C C . ILE B 1 59 ? -6.055 8.773 7.867 1 95.25 59 ILE B C 1
ATOM 1475 O O . ILE B 1 59 ? -5.594 9.898 8.062 1 95.25 59 ILE B O 1
ATOM 1479 N N . MET B 1 60 ? -7.273 8.555 7.613 1 94.25 60 MET B N 1
ATOM 1480 C CA . MET B 1 60 ? -8.219 9.648 7.395 1 94.25 60 MET B CA 1
ATOM 1481 C C . MET B 1 60 ? -8.43 10.453 8.672 1 94.25 60 MET B C 1
ATOM 1483 O O . MET B 1 60 ? -8.516 11.68 8.633 1 94.25 60 MET B O 1
ATOM 1487 N N . ASP B 1 61 ? -8.477 9.867 9.766 1 92 61 ASP B N 1
ATOM 1488 C CA . ASP B 1 61 ? -8.766 10.539 11.031 1 92 61 ASP B CA 1
ATOM 1489 C C . ASP B 1 61 ? -7.555 11.328 11.523 1 92 61 ASP B C 1
ATOM 1491 O O . ASP B 1 61 ? -7.703 12.344 12.203 1 92 61 ASP B O 1
ATOM 1495 N N . ASN B 1 62 ? -6.391 10.883 11.125 1 92.25 62 ASN B N 1
ATOM 1496 C CA . ASN B 1 62 ? -5.227 11.461 11.789 1 92.25 62 ASN B CA 1
ATOM 1497 C C . ASN B 1 62 ? -4.367 12.266 10.812 1 92.25 62 ASN B C 1
ATOM 1499 O O . ASN B 1 62 ? -3.68 13.203 11.219 1 92.25 62 ASN B O 1
ATOM 1503 N N . PHE B 1 63 ? -4.438 11.859 9.562 1 91 63 PHE B N 1
ATOM 1504 C CA . PHE B 1 63 ? -3.387 12.406 8.711 1 91 63 PHE B CA 1
ATOM 1505 C C . PHE B 1 63 ? -3.973 12.977 7.426 1 91 63 PHE B C 1
ATOM 1507 O O . PHE B 1 63 ? -3.428 13.922 6.852 1 91 63 PHE B O 1
ATOM 1514 N N . TRP B 1 64 ? -4.996 12.344 6.922 1 92.81 64 TRP B N 1
ATOM 1515 C CA . TRP B 1 64 ? -5.539 12.688 5.609 1 92.81 64 TRP B CA 1
ATOM 1516 C C . TRP B 1 64 ? -7.02 13.047 5.711 1 92.81 64 TRP B C 1
ATOM 1518 O O . TRP B 1 64 ? -7.883 12.172 5.586 1 92.81 64 TRP B O 1
ATOM 1528 N N . SER B 1 65 ? -7.301 14.32 5.762 1 90.75 65 SER B N 1
ATOM 1529 C CA . SER B 1 65 ? -8.688 14.758 5.879 1 90.75 65 SER B CA 1
ATOM 1530 C C . SER B 1 65 ? -9.398 14.727 4.527 1 90.75 65 SER B C 1
ATOM 1532 O O . SER B 1 65 ? -8.859 15.203 3.529 1 90.75 65 SER B O 1
ATOM 1534 N N . ILE B 1 66 ? -10.539 14.133 4.555 1 92.62 66 ILE B N 1
ATOM 1535 C CA . ILE B 1 66 ? -11.312 14.031 3.322 1 92.62 66 ILE B CA 1
ATOM 1536 C C . ILE B 1 66 ? -12.57 14.891 3.43 1 92.62 66 ILE B C 1
ATOM 1538 O O . ILE B 1 66 ? -13.422 14.648 4.285 1 92.62 66 ILE B O 1
ATOM 1542 N N . SER B 1 67 ? -12.656 15.969 2.619 1 88.69 67 SER B N 1
ATOM 1543 C CA . SER B 1 67 ? -13.828 16.844 2.561 1 88.69 67 SER B CA 1
ATOM 1544 C C . SER B 1 67 ? -14.57 16.672 1.24 1 88.69 67 SER B C 1
ATOM 1546 O O . SER B 1 67 ? -15.781 16.906 1.168 1 88.69 67 SER B O 1
ATOM 1548 N N . ARG B 1 68 ? -13.836 16.375 0.222 1 94.12 68 ARG B N 1
ATOM 1549 C CA . ARG B 1 68 ? -14.391 16.203 -1.116 1 94.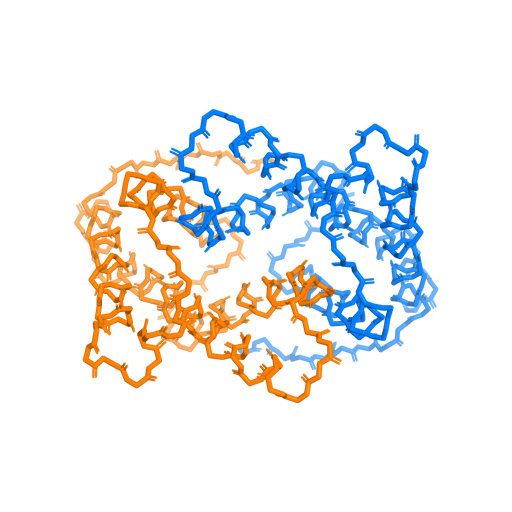12 68 ARG B CA 1
ATOM 1550 C C . ARG B 1 68 ? -13.969 14.859 -1.707 1 94.12 68 ARG B C 1
ATOM 1552 O O . ARG B 1 68 ? -13.07 14.195 -1.179 1 94.12 68 ARG B O 1
ATOM 1559 N N . TRP B 1 69 ? -14.641 14.477 -2.742 1 94.25 69 TRP B N 1
ATOM 1560 C CA . TRP B 1 69 ? -14.336 13.188 -3.365 1 94.25 69 TRP B CA 1
ATOM 1561 C C . TRP B 1 69 ? -12.93 13.195 -3.963 1 94.25 69 TRP B C 1
ATOM 1563 O O . TRP B 1 69 ? -12.289 12.148 -4.051 1 94.25 69 TRP B O 1
ATOM 1573 N N . GLU B 1 70 ? -12.445 14.32 -4.402 1 95.31 70 GLU B N 1
ATOM 1574 C CA . GLU B 1 70 ? -11.102 14.438 -4.961 1 95.31 70 GLU B CA 1
ATOM 1575 C C . GLU B 1 70 ? -10.047 14.031 -3.939 1 95.31 70 GLU B C 1
ATOM 1577 O O . GLU B 1 70 ? -9.023 13.438 -4.293 1 95.31 70 GLU B O 1
ATOM 1582 N N . ASP B 1 71 ? -10.312 14.359 -2.695 1 95.44 71 ASP B N 1
ATOM 1583 C CA . ASP B 1 71 ? -9.375 13.992 -1.637 1 95.44 71 ASP B CA 1
ATOM 1584 C C . ASP B 1 71 ? -9.297 12.477 -1.472 1 95.44 71 ASP B C 1
ATOM 1586 O O . ASP B 1 71 ? -8.219 11.922 -1.269 1 95.44 71 ASP B O 1
ATOM 1590 N N . ALA B 1 72 ? -10.469 11.883 -1.544 1 96.94 72 ALA B N 1
ATOM 1591 C CA . ALA B 1 72 ? -10.516 10.422 -1.463 1 96.94 72 ALA B CA 1
ATOM 1592 C C . ALA B 1 72 ? -9.805 9.789 -2.654 1 96.94 72 ALA B C 1
ATOM 1594 O O . ALA B 1 72 ? -9.133 8.766 -2.512 1 96.94 72 ALA B O 1
ATOM 1595 N N . PHE B 1 73 ? -10.008 10.422 -3.793 1 97.56 73 PHE B N 1
ATOM 1596 C CA . PHE B 1 73 ? -9.352 9.945 -5.008 1 97.56 73 PHE B CA 1
ATOM 1597 C C . PHE B 1 73 ? -7.84 9.992 -4.859 1 97.56 73 PHE B C 1
ATOM 1599 O O . PHE B 1 73 ? -7.148 9.023 -5.191 1 97.56 73 PHE B O 1
ATOM 1606 N N . VAL B 1 74 ? -7.293 11.062 -4.332 1 96.69 74 VAL B N 1
ATOM 1607 C CA . VAL B 1 74 ? -5.852 11.234 -4.188 1 96.69 74 VAL B CA 1
ATOM 1608 C C . VAL B 1 74 ? -5.312 10.234 -3.162 1 96.69 74 VAL B C 1
ATOM 1610 O O . VAL B 1 74 ? -4.246 9.648 -3.359 1 96.69 74 VAL B O 1
ATOM 1613 N N . LEU B 1 75 ? -6.008 10.07 -2.111 1 97.12 75 LEU B N 1
ATOM 1614 C CA . LEU B 1 75 ? -5.605 9.078 -1.119 1 97.12 75 LEU B CA 1
ATOM 1615 C C . LEU B 1 75 ? -5.535 7.688 -1.738 1 97.12 75 LEU B C 1
ATOM 1617 O O . LEU B 1 75 ? -4.523 6.996 -1.602 1 97.12 75 LEU B O 1
ATOM 1621 N N . ALA B 1 76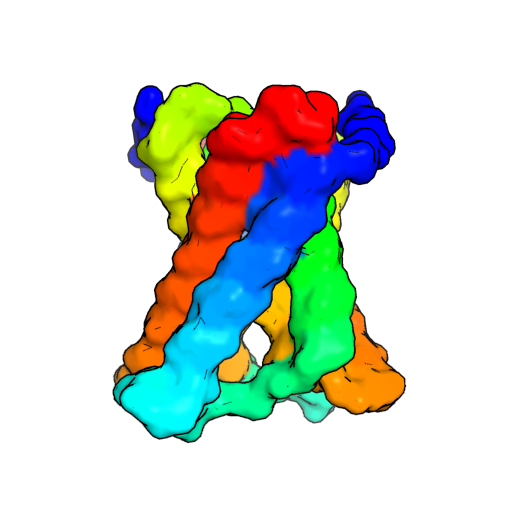 ? -6.605 7.301 -2.439 1 98.56 76 ALA B N 1
ATOM 1622 C CA . ALA B 1 76 ? -6.664 5.98 -3.055 1 98.56 76 ALA B CA 1
ATOM 1623 C C . ALA B 1 76 ? -5.562 5.809 -4.094 1 98.56 76 ALA B C 1
ATOM 1625 O O . ALA B 1 76 ? -4.938 4.746 -4.18 1 98.56 76 ALA B O 1
ATOM 1626 N N . LEU B 1 77 ? -5.363 6.844 -4.855 1 98.31 77 LEU B N 1
ATOM 1627 C CA . LEU B 1 77 ? -4.32 6.797 -5.875 1 98.31 77 LEU B CA 1
ATOM 1628 C C . LEU B 1 77 ? -2.943 6.641 -5.242 1 98.31 77 LEU B C 1
ATOM 1630 O O . LEU B 1 77 ? -2.117 5.863 -5.723 1 98.31 77 LEU B O 1
ATOM 1634 N N . THR B 1 78 ? -2.717 7.383 -4.227 1 97.62 78 THR B N 1
ATOM 1635 C CA . THR B 1 78 ? -1.435 7.336 -3.533 1 97.62 78 THR B CA 1
ATOM 1636 C C . THR B 1 78 ? -1.186 5.949 -2.947 1 97.62 78 THR B C 1
ATOM 1638 O O . THR B 1 78 ? -0.113 5.371 -3.141 1 97.62 78 THR B O 1
ATOM 1641 N N . LEU B 1 79 ? -2.182 5.375 -2.285 1 98.5 79 LEU B N 1
ATOM 1642 C CA . LEU B 1 79 ? -2.018 4.066 -1.659 1 98.5 79 LEU B CA 1
ATOM 1643 C C . LEU B 1 79 ? -1.888 2.973 -2.713 1 98.5 79 LEU B C 1
ATOM 1645 O O . LEU B 1 79 ? -1.108 2.031 -2.543 1 98.5 79 LEU B O 1
ATOM 1649 N N . ALA B 1 80 ? -2.625 3.113 -3.781 1 98.5 80 ALA B N 1
ATOM 1650 C CA . ALA B 1 80 ? -2.512 2.141 -4.863 1 98.5 80 ALA B CA 1
ATOM 1651 C C . ALA B 1 80 ? -1.144 2.219 -5.535 1 98.5 80 ALA B C 1
ATOM 1653 O O . ALA B 1 80 ? -0.565 1.192 -5.898 1 98.5 80 ALA B O 1
ATOM 1654 N N . ALA B 1 81 ? -0.678 3.439 -5.754 1 98.25 81 ALA B N 1
ATOM 1655 C CA . ALA B 1 81 ? 0.646 3.615 -6.344 1 98.25 81 ALA B CA 1
ATOM 1656 C C . ALA B 1 81 ? 1.729 3.018 -5.449 1 98.25 81 ALA B C 1
ATOM 1658 O O . ALA B 1 81 ? 2.646 2.354 -5.934 1 98.25 81 ALA B O 1
ATOM 1659 N N . ILE B 1 82 ? 1.604 3.262 -4.156 1 98.38 82 ILE B N 1
ATOM 1660 C CA . ILE B 1 82 ? 2.553 2.697 -3.203 1 98.38 82 ILE B CA 1
ATOM 1661 C C . ILE B 1 82 ? 2.482 1.173 -3.242 1 98.38 82 ILE B C 1
ATOM 1663 O O . ILE B 1 82 ? 3.514 0.497 -3.277 1 98.38 82 ILE B O 1
ATOM 1667 N N . TYR B 1 83 ? 1.299 0.622 -3.26 1 98.38 83 TYR B N 1
ATOM 1668 C CA . TYR B 1 83 ? 1.13 -0.817 -3.422 1 98.38 83 TYR B CA 1
ATOM 1669 C C . TYR B 1 83 ? 1.828 -1.309 -4.684 1 98.38 83 TYR B C 1
ATOM 1671 O O . TYR B 1 83 ? 2.541 -2.314 -4.656 1 98.38 83 TYR B O 1
ATOM 1679 N N . GLY B 1 84 ? 1.565 -0.576 -5.734 1 97.88 84 GLY B N 1
ATOM 1680 C CA . GLY B 1 84 ? 2.182 -0.944 -7 1 97.88 84 GLY B CA 1
ATOM 1681 C C . GLY B 1 84 ? 3.697 -0.955 -6.945 1 97.88 84 GLY B C 1
ATOM 1682 O O . GLY B 1 84 ? 4.336 -1.851 -7.5 1 97.88 84 GLY B O 1
ATOM 1683 N N . CYS B 1 85 ? 4.266 -0.018 -6.285 1 98.06 85 CYS B N 1
ATOM 1684 C CA . CYS B 1 85 ? 5.719 0.067 -6.191 1 98.06 85 CYS B CA 1
ATOM 1685 C C . CYS B 1 85 ? 6.27 -1.022 -5.281 1 98.06 85 CYS B C 1
ATOM 1687 O O . CYS B 1 85 ? 7.383 -1.509 -5.492 1 98.06 85 CYS B O 1
ATOM 1689 N N . LEU B 1 86 ? 5.535 -1.371 -4.301 1 97.69 86 LEU B N 1
ATOM 1690 C CA . LEU B 1 86 ? 5.996 -2.393 -3.365 1 97.69 86 LEU B CA 1
ATOM 1691 C C . LEU B 1 86 ? 5.887 -3.783 -3.979 1 97.69 86 LEU B C 1
ATOM 1693 O O . LEU B 1 86 ? 6.688 -4.668 -3.67 1 97.69 86 LEU B O 1
ATOM 1697 N N . GLU B 1 87 ? 4.918 -3.984 -4.828 1 96.38 87 GLU B N 1
ATOM 1698 C CA . GLU B 1 87 ? 4.656 -5.305 -5.391 1 96.38 87 GLU B CA 1
ATOM 1699 C C . GLU B 1 87 ? 5.234 -5.434 -6.793 1 96.38 87 GLU B C 1
ATOM 1701 O O . GLU B 1 87 ? 5.562 -6.535 -7.242 1 96.38 87 GLU B O 1
ATOM 1706 N N . GLY B 1 88 ? 5.406 -4.387 -7.477 1 95.75 88 GLY B N 1
ATOM 1707 C CA . GLY B 1 88 ? 5.801 -4.344 -8.875 1 95.75 88 GLY B CA 1
ATOM 1708 C C . GLY B 1 88 ? 7.055 -5.141 -9.172 1 95.75 88 GLY B C 1
ATOM 1709 O O . GLY B 1 88 ? 7.086 -5.934 -10.117 1 95.75 88 GLY B O 1
ATOM 1710 N N . PRO B 1 89 ? 8.102 -4.977 -8.383 1 95 89 PRO B N 1
ATOM 1711 C CA . PRO B 1 89 ? 9.352 -5.676 -8.672 1 95 89 PRO B CA 1
ATOM 1712 C C . PRO B 1 89 ? 9.18 -7.191 -8.742 1 9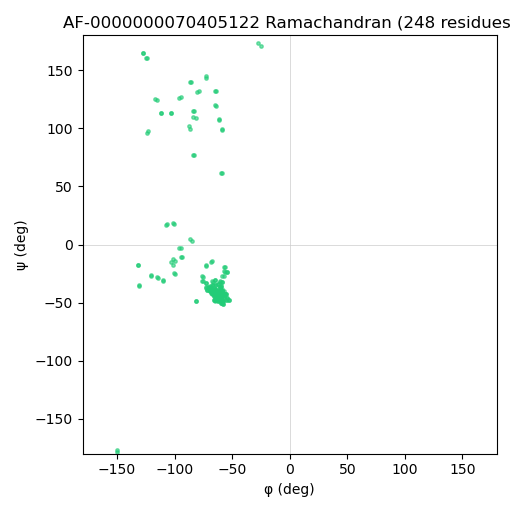5 89 PRO B C 1
ATOM 1714 O O . PRO B 1 89 ? 10.008 -7.887 -9.336 1 95 89 PRO B O 1
ATOM 1717 N N . HIS B 1 90 ? 8.125 -7.656 -8.094 1 92.38 90 HIS B N 1
ATOM 1718 C CA . HIS B 1 90 ? 7.926 -9.102 -8.031 1 92.38 90 HIS B CA 1
ATOM 1719 C C . HIS B 1 90 ? 6.996 -9.578 -9.141 1 92.38 90 HIS B C 1
ATOM 1721 O O . HIS B 1 90 ? 6.883 -10.781 -9.391 1 92.38 90 HIS B O 1
ATOM 1727 N N . MET B 1 91 ? 6.375 -8.656 -9.812 1 91.81 91 MET B N 1
ATOM 1728 C CA . MET B 1 91 ? 5.316 -9.062 -10.734 1 91.81 91 MET B CA 1
ATOM 1729 C C . MET B 1 91 ? 5.637 -8.633 -12.164 1 91.81 91 MET B C 1
ATOM 1731 O O . MET B 1 91 ? 5.23 -9.289 -13.117 1 91.81 91 MET B O 1
ATOM 1735 N N . VAL B 1 92 ? 6.387 -7.605 -12.32 1 92.81 92 VAL B N 1
ATOM 1736 C CA . VAL B 1 92 ? 6.531 -6.992 -13.633 1 92.81 92 VAL B CA 1
ATOM 1737 C C . VAL B 1 92 ? 7.875 -7.387 -14.242 1 92.81 92 VAL B C 1
ATOM 1739 O O . VAL B 1 92 ? 8.93 -7 -13.734 1 92.81 92 VAL B O 1
ATOM 1742 N N . HIS B 1 93 ? 7.875 -8.148 -15.312 1 90.75 93 HIS B N 1
ATOM 1743 C CA . HIS B 1 93 ? 9.102 -8.562 -15.992 1 90.75 93 HIS B CA 1
ATOM 1744 C C . HIS B 1 93 ? 9.008 -8.336 -17.5 1 90.75 93 HIS B C 1
ATOM 1746 O O . HIS B 1 93 ? 10.016 -8.359 -18.203 1 90.75 93 HIS B O 1
ATOM 1752 N N . ASP B 1 94 ? 7.773 -8.164 -18.031 1 91.75 94 ASP B N 1
ATOM 1753 C CA . ASP B 1 94 ? 7.551 -7.863 -19.438 1 91.75 94 ASP B CA 1
ATOM 1754 C C . ASP B 1 94 ? 6.281 -7.031 -19.625 1 91.75 94 ASP B C 1
ATOM 1756 O O . ASP B 1 94 ? 5.656 -6.609 -18.656 1 91.75 94 ASP B O 1
ATOM 1760 N N . SER B 1 95 ? 5.969 -6.738 -20.859 1 90.69 95 SER B N 1
ATOM 1761 C CA . SER B 1 95 ? 4.82 -5.891 -21.172 1 90.69 95 SER B CA 1
ATOM 1762 C C . SER B 1 95 ? 3.512 -6.57 -20.781 1 90.69 95 SER B C 1
ATOM 1764 O O . SER B 1 95 ? 2.58 -5.91 -20.312 1 90.69 95 SER B O 1
ATOM 1766 N N . ARG B 1 96 ? 3.436 -7.824 -21.016 1 89.44 96 ARG B N 1
ATOM 1767 C CA . ARG B 1 96 ? 2.223 -8.562 -20.672 1 89.44 96 ARG B CA 1
ATOM 1768 C C . ARG B 1 96 ? 2.004 -8.594 -19.156 1 89.44 96 ARG B C 1
ATOM 1770 O O . ARG B 1 96 ? 0.898 -8.328 -18.688 1 89.44 96 ARG B O 1
ATOM 1777 N N . SER B 1 97 ? 3.066 -8.852 -18.406 1 90 97 SER B N 1
ATOM 1778 C CA . SER B 1 97 ? 2.951 -8.875 -16.953 1 90 97 SER B CA 1
ATOM 1779 C C . SER B 1 97 ? 2.658 -7.484 -16.406 1 90 97 SER B C 1
ATOM 1781 O O . SER B 1 97 ? 1.952 -7.344 -15.406 1 90 97 SER B O 1
ATOM 1783 N N . PHE B 1 98 ? 3.172 -6.5 -17.109 1 92.5 98 PHE B N 1
ATOM 1784 C CA . PHE B 1 98 ? 2.885 -5.137 -16.672 1 92.5 98 PHE B CA 1
ATOM 1785 C C . PHE B 1 98 ? 1.399 -4.824 -16.828 1 92.5 98 PHE B C 1
ATOM 1787 O O . PHE B 1 98 ? 0.792 -4.25 -15.914 1 92.5 98 PHE B O 1
ATOM 1794 N N . SER B 1 99 ? 0.828 -5.203 -17.953 1 90.25 99 SER B N 1
ATOM 1795 C CA . SER B 1 99 ? -0.586 -4.926 -18.188 1 90.25 99 SER B CA 1
ATOM 1796 C C . SER B 1 99 ? -1.462 -5.598 -17.141 1 90.25 99 SER B C 1
ATOM 1798 O O . SER B 1 99 ? -2.373 -4.977 -16.578 1 90.25 99 SER B O 1
ATOM 1800 N N . TRP B 1 100 ? -1.176 -6.762 -16.844 1 87.88 100 TRP B N 1
ATOM 1801 C CA . TRP B 1 100 ? -1.937 -7.488 -15.828 1 87.88 100 TRP B CA 1
ATOM 1802 C C . TRP B 1 100 ? -1.78 -6.836 -14.461 1 87.88 100 TRP B C 1
ATOM 1804 O O . TRP B 1 100 ? -2.768 -6.621 -13.75 1 87.88 100 TRP B O 1
ATOM 1814 N N . PHE B 1 101 ? -0.602 -6.531 -14.219 1 92.12 101 PHE B N 1
ATOM 1815 C CA . PHE B 1 101 ? -0.318 -5.93 -12.922 1 92.12 101 PHE B CA 1
ATOM 1816 C C . PHE B 1 101 ? -0.96 -4.555 -12.805 1 92.12 101 PHE B C 1
ATOM 1818 O O . PHE B 1 101 ? -1.416 -4.16 -11.734 1 92.12 101 PHE B O 1
ATOM 1825 N N . PHE B 1 102 ? -0.995 -3.855 -13.922 1 93.5 102 PHE B N 1
ATOM 1826 C CA . PHE B 1 102 ? -1.633 -2.545 -13.938 1 93.5 102 PHE B CA 1
ATOM 1827 C C . PHE B 1 102 ? -3.111 -2.658 -13.578 1 93.5 102 PHE B C 1
ATOM 1829 O O . PHE B 1 102 ? -3.611 -1.905 -12.742 1 93.5 102 PHE B O 1
ATOM 1836 N N . PHE B 1 103 ? -3.799 -3.588 -14.086 1 90.94 103 PHE B N 1
ATOM 1837 C CA . PHE B 1 103 ? -5.211 -3.775 -13.789 1 90.94 103 PHE B CA 1
ATOM 1838 C C . PHE B 1 103 ? -5.406 -4.238 -12.352 1 90.94 103 PHE B C 1
ATOM 1840 O O . PHE B 1 103 ? -6.387 -3.869 -11.695 1 90.94 103 PHE B O 1
ATOM 1847 N N . HIS B 1 104 ? -4.469 -5.047 -11.898 1 92.06 104 HIS B N 1
ATOM 1848 C CA . HIS B 1 104 ? -4.484 -5.457 -10.5 1 92.06 104 HIS B CA 1
ATOM 1849 C C . HIS B 1 104 ? -4.355 -4.258 -9.562 1 92.06 104 HIS B C 1
ATOM 1851 O O . HIS B 1 104 ? -5.059 -4.168 -8.555 1 92.06 104 HIS B O 1
ATOM 1857 N N . THR B 1 105 ? -3.559 -3.348 -9.984 1 95.56 105 THR B N 1
ATOM 1858 C CA . THR B 1 105 ? -3.355 -2.145 -9.18 1 95.56 105 THR B CA 1
ATOM 1859 C C . THR B 1 105 ? -4.582 -1.24 -9.242 1 95.56 105 THR B C 1
ATOM 1861 O O . THR B 1 105 ? -4.93 -0.589 -8.258 1 95.56 105 THR B O 1
ATOM 1864 N N . VAL B 1 106 ? -5.211 -1.196 -10.398 1 95.69 106 VAL B N 1
ATOM 1865 C CA . VAL B 1 106 ? -6.438 -0.418 -10.547 1 95.69 106 VAL B CA 1
ATOM 1866 C C . VAL B 1 106 ? -7.512 -0.97 -9.617 1 95.69 106 VAL B C 1
ATOM 1868 O O . VAL B 1 106 ? -8.266 -0.207 -9 1 95.69 106 VAL B O 1
ATOM 1871 N N . HIS B 1 107 ? -7.586 -2.236 -9.523 1 94.94 107 HIS B N 1
ATOM 1872 C CA . HIS B 1 107 ? -8.508 -2.855 -8.586 1 94.94 107 HIS B CA 1
ATOM 1873 C C . HIS B 1 107 ? -8.25 -2.377 -7.16 1 94.94 107 HIS B C 1
ATOM 1875 O O . HIS B 1 107 ? -9.188 -2.051 -6.426 1 94.94 107 HIS B O 1
ATOM 1881 N N . LYS B 1 108 ? -6.984 -2.283 -6.734 1 97.25 108 LYS B N 1
ATOM 1882 C CA . LYS B 1 108 ? -6.637 -1.829 -5.391 1 97.25 108 LYS B CA 1
ATOM 1883 C C . LYS B 1 108 ? -7.043 -0.374 -5.18 1 97.25 108 LYS B C 1
ATOM 1885 O O . LYS B 1 108 ? -7.508 -0.004 -4.098 1 97.25 108 LYS B O 1
ATOM 1890 N N . PHE B 1 109 ? -6.848 0.391 -6.238 1 98.44 109 PHE B N 1
ATOM 1891 C CA . PHE B 1 109 ? -7.301 1.775 -6.211 1 98.44 109 PHE B CA 1
ATOM 1892 C C . PHE B 1 109 ? -8.797 1.848 -5.941 1 98.44 109 PHE B C 1
ATOM 1894 O O . PHE B 1 109 ? -9.242 2.58 -5.055 1 98.44 109 PHE B O 1
ATOM 1901 N N . LEU B 1 110 ? -9.531 1.104 -6.707 1 98.06 110 LEU B N 1
ATOM 1902 C CA . LEU B 1 110 ? -10.984 1.144 -6.605 1 98.06 110 LEU B CA 1
ATOM 1903 C C . LEU B 1 110 ? -11.445 0.708 -5.219 1 98.06 110 LEU B C 1
ATOM 1905 O O . LEU B 1 110 ? -12.359 1.31 -4.645 1 98.06 110 LEU B O 1
ATOM 1909 N N . VAL B 1 111 ? -10.844 -0.283 -4.699 1 98.25 111 VAL B N 1
ATOM 1910 C CA . VAL B 1 111 ? -11.203 -0.798 -3.383 1 98.25 111 VAL B CA 1
ATOM 1911 C C . VAL B 1 111 ? -10.969 0.275 -2.322 1 98.25 111 VAL B C 1
ATOM 1913 O O . VAL B 1 111 ? -11.852 0.57 -1.518 1 98.25 111 VAL B O 1
ATOM 1916 N N . VAL B 1 112 ? -9.82 0.908 -2.322 1 98.75 112 VAL B N 1
ATOM 1917 C CA . VAL B 1 112 ? -9.484 1.927 -1.334 1 98.75 112 VAL B CA 1
ATOM 1918 C C . VAL B 1 112 ? -10.391 3.143 -1.514 1 98.75 112 VAL B C 1
ATOM 1920 O O . VAL B 1 112 ? -10.844 3.738 -0.533 1 98.75 112 VAL B O 1
ATOM 1923 N N . PHE B 1 113 ? -10.625 3.471 -2.771 1 98.62 113 PHE B N 1
ATOM 1924 C CA . PHE B 1 113 ? -11.469 4.621 -3.072 1 98.62 113 PHE B CA 1
ATOM 1925 C C . PHE B 1 113 ? -12.875 4.418 -2.52 1 98.62 113 PHE B C 1
ATOM 1927 O O . PHE B 1 113 ? -13.43 5.309 -1.868 1 98.62 113 PHE B O 1
ATOM 1934 N N . VAL B 1 114 ? -13.438 3.287 -2.766 1 98.31 114 VAL B N 1
ATOM 1935 C CA . VAL B 1 114 ? -14.781 2.973 -2.307 1 98.31 114 VAL B CA 1
ATOM 1936 C C . VAL B 1 114 ? -14.82 2.961 -0.781 1 98.31 114 VAL B C 1
ATOM 1938 O O . VAL B 1 114 ? -15.781 3.449 -0.173 1 98.31 114 VAL B O 1
ATOM 1941 N N . ILE B 1 115 ? -13.836 2.396 -0.165 1 98.44 115 ILE B N 1
ATOM 1942 C CA . ILE B 1 115 ? -13.766 2.377 1.292 1 98.44 115 ILE B CA 1
ATOM 1943 C C . ILE B 1 115 ? -13.75 3.807 1.828 1 98.44 115 ILE B C 1
ATOM 1945 O O . ILE B 1 115 ? -14.516 4.148 2.729 1 98.44 115 ILE B O 1
ATOM 1949 N N . ALA B 1 116 ? -12.883 4.633 1.303 1 98.06 116 ALA B N 1
ATOM 1950 C CA . ALA B 1 116 ? -12.758 6.016 1.76 1 98.06 116 ALA B CA 1
ATOM 1951 C C . ALA B 1 116 ? -14.078 6.766 1.59 1 98.06 116 ALA B C 1
ATOM 1953 O O . ALA B 1 116 ? -14.523 7.465 2.504 1 98.06 116 ALA B O 1
ATOM 1954 N N . MET B 1 117 ? -14.68 6.578 0.437 1 97.81 117 MET B N 1
ATOM 1955 C CA . MET B 1 117 ? -15.945 7.262 0.162 1 97.81 117 MET B CA 1
ATOM 1956 C C . MET B 1 117 ? -17.047 6.77 1.1 1 97.81 117 MET B C 1
ATOM 1958 O O . MET B 1 117 ? -17.859 7.562 1.581 1 97.81 117 MET B O 1
ATOM 1962 N N . ALA B 1 118 ? -17.078 5.5 1.341 1 97.38 118 ALA B N 1
ATOM 1963 C CA . ALA B 1 118 ? -18.078 4.938 2.232 1 97.38 118 ALA B CA 1
ATOM 1964 C C . ALA B 1 118 ? -17.922 5.473 3.65 1 97.38 118 ALA B C 1
ATOM 1966 O O . ALA B 1 118 ? -18.906 5.805 4.312 1 97.38 118 ALA B O 1
ATOM 1967 N N . LEU B 1 119 ? -16.719 5.559 4.125 1 96.19 119 LEU B N 1
ATOM 1968 C CA . LEU B 1 119 ? -16.453 6.043 5.477 1 96.19 119 LEU B CA 1
ATOM 1969 C C . LEU B 1 119 ? -16.922 7.488 5.637 1 96.19 119 LEU B C 1
ATOM 1971 O O . LEU B 1 119 ? -17.391 7.875 6.707 1 96.19 119 LEU B O 1
ATOM 1975 N N . VAL B 1 120 ? -16.812 8.242 4.582 1 95.19 120 VAL B N 1
ATOM 1976 C CA . VAL B 1 120 ? -17.219 9.648 4.641 1 95.19 120 VAL B CA 1
ATOM 1977 C C . VAL B 1 120 ? -18.734 9.75 4.477 1 95.19 120 VAL B C 1
ATOM 1979 O O . VAL B 1 120 ? -19.406 10.414 5.27 1 95.19 120 VAL B O 1
ATOM 1982 N N . TYR B 1 121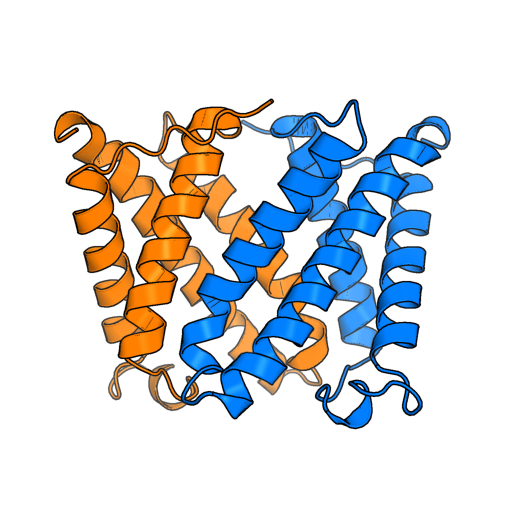 ? -19.25 9.086 3.496 1 94.69 121 TYR B N 1
ATOM 1983 C CA . TYR B 1 121 ? -20.672 9.195 3.16 1 94.69 121 TYR B CA 1
ATOM 1984 C C . TYR B 1 121 ? -21.531 8.664 4.293 1 94.69 121 TYR B C 1
ATOM 1986 O O . TYR B 1 121 ? -22.594 9.227 4.594 1 94.69 121 TYR B O 1
ATOM 1994 N N . PHE B 1 122 ? -21.109 7.672 4.988 1 94.5 122 PHE B N 1
ATOM 1995 C CA . PHE B 1 122 ? -21.922 7.047 6.027 1 94.5 122 PHE B CA 1
ATOM 1996 C C . PHE B 1 122 ? -21.406 7.402 7.41 1 94.5 122 PHE B C 1
ATOM 1998 O O . PHE B 1 122 ? -21.641 6.676 8.375 1 94.5 122 PHE B O 1
ATOM 2005 N N . SER B 1 123 ? -20.609 8.398 7.469 1 90.62 123 SER B N 1
ATOM 2006 C CA . SER B 1 123 ? -20.031 8.812 8.742 1 90.62 123 SER B CA 1
ATOM 2007 C C . SER B 1 123 ? -21.109 9.141 9.766 1 90.62 123 SER B C 1
ATOM 2009 O O . SER B 1 123 ? -20.875 9.055 10.969 1 90.62 123 SER B O 1
ATOM 2011 N N . TYR B 1 124 ? -22.234 9.539 9.32 1 86.81 124 TYR B N 1
ATOM 2012 C CA . TYR B 1 124 ? -23.328 9.914 10.219 1 86.81 124 TYR B CA 1
ATOM 2013 C C . TYR B 1 124 ? -23.859 8.703 10.961 1 86.81 124 TYR B C 1
ATOM 2015 O O . TYR B 1 124 ? -24.594 8.844 11.945 1 86.81 124 TYR B O 1
ATOM 2023 N N . LEU B 1 125 ? -23.547 7.488 10.562 1 84.38 125 LEU B N 1
ATOM 2024 C CA . LEU B 1 125 ? -24.047 6.27 11.195 1 84.38 125 LEU B CA 1
ATOM 2025 C C . LEU B 1 125 ? -23.156 5.875 12.367 1 84.38 125 LEU B C 1
ATOM 2027 O O . LEU B 1 125 ? -23.438 4.895 13.062 1 84.38 125 LEU B O 1
ATOM 2031 N N . GLY B 1 126 ? -22.062 6.66 12.836 1 67.19 126 GLY B N 1
ATOM 2032 C CA . GLY B 1 126 ? -21.25 6.355 14 1 67.19 126 GLY B CA 1
ATOM 2033 C C . GLY B 1 126 ? -20.359 7.504 14.422 1 67.19 126 GLY B C 1
ATOM 2034 O O . GLY B 1 126 ? -20.172 8.461 13.672 1 67.19 126 GLY B O 1
#